Protein AF-A0AAW8PZ51-F1 (afdb_monomer)

Organism: Vibrio parahaemolyticus (NCBI:txid670)

Nearest PDB structures (foldseek):
  8ka1-assembly4_G  TM=4.680E-01  e=3.487E+00  Vibrio vulnificus
  8k9z-assembly2_C  TM=4.536E-01  e=3.934E+00  Vibrio vulnificus

Foldseek 3Di:
DDDDPDPDPQLVVVDDDDPVRLVVLQVCCCVVPVKGWDDPDPWIWMALVVLVVDAIETEDDPDPSVVSRLCVQVSVVCVVPNDDAFWPLVSCVVNSNSVATKHKFKADPPDPPFPQLVVVVVVRVVVCVVVVVSNPVPDHIYMYIWGAPPVNHTQQNVHADLQLHRPRDRHDGPDPVSVVVNCVVVVHPSCPSVNSVVVVVVVVVPD

Mean predicted aligned error: 11.12 Å

Secondary structure (DSSP, 8-state):
---------SHHHH-PPPHHHHHHHHHHHHHHHS-EEE-SSSSEEEESGGGGT--EEEEE-S-HHHHHHHHHHHHHHHHHH----EE-HHHHHHTT-TTS--EEEEB-TT-TT-HHHHHHHHHHHHHHHH-GGG--SSPP-EEEEE---TTS--TGGG-B-TTSSBTT--S-BS-HHHHHHHHHTTT-PPPPHHHHHHHHHHHTT--

pLDDT: mean 70.99, std 15.88, range [31.81, 90.25]

Structure (mmCIF, N/CA/C/O backbone):
data_AF-A0AAW8PZ51-F1
#
_entry.id   AF-A0AAW8PZ51-F1
#
loop_
_atom_site.group_PDB
_atom_site.id
_atom_site.type_symbol
_atom_site.label_atom_id
_atom_site.label_alt_id
_atom_site.label_comp_id
_atom_site.label_asym_id
_atom_site.label_entity_id
_atom_site.label_seq_id
_atom_site.pdbx_PDB_ins_code
_atom_site.Cartn_x
_atom_site.Cartn_y
_atom_site.Cartn_z
_atom_site.occupancy
_atom_site.B_iso_or_equiv
_atom_site.auth_seq_id
_atom_site.auth_comp_id
_atom_site.auth_asym_id
_atom_site.auth_atom_id
_atom_site.pdbx_PDB_model_num
ATOM 1 N N . MET A 1 1 ? 4.684 9.301 -31.315 1.00 31.91 1 MET A N 1
ATOM 2 C CA . MET A 1 1 ? 4.124 9.937 -30.103 1.00 31.91 1 MET A CA 1
ATOM 3 C C . MET A 1 1 ? 2.712 9.403 -29.915 1.00 31.91 1 MET A C 1
ATOM 5 O O . MET A 1 1 ? 1.799 9.874 -30.580 1.00 31.91 1 MET A O 1
ATOM 9 N N . GLY A 1 2 ? 2.562 8.322 -29.146 1.00 33.97 2 GLY A N 1
ATOM 10 C CA . GLY A 1 2 ? 1.257 7.709 -28.883 1.00 33.97 2 GLY A CA 1
ATOM 11 C C . GLY A 1 2 ? 0.500 8.526 -27.841 1.00 33.97 2 GLY A C 1
ATOM 12 O O . GLY A 1 2 ? 1.076 8.884 -26.819 1.00 33.97 2 GLY A O 1
ATOM 13 N N . LYS A 1 3 ? -0.758 8.867 -28.126 1.00 31.81 3 LYS A N 1
ATOM 14 C CA . LYS A 1 3 ? -1.648 9.562 -27.192 1.00 31.81 3 LYS A CA 1
ATOM 15 C C . LYS A 1 3 ? -2.030 8.595 -26.066 1.00 31.81 3 LYS A C 1
ATOM 17 O O . LYS A 1 3 ? -2.725 7.620 -26.339 1.00 31.81 3 LYS A O 1
ATOM 22 N N . CYS A 1 4 ? -1.602 8.867 -24.831 1.00 35.75 4 CYS A N 1
ATOM 23 C CA . CYS A 1 4 ? -2.241 8.291 -23.647 1.00 35.75 4 CYS A CA 1
ATOM 24 C C . CYS A 1 4 ? -3.707 8.737 -23.640 1.00 35.75 4 CYS A C 1
ATOM 26 O O . CYS A 1 4 ? -3.993 9.931 -23.703 1.00 35.75 4 CYS A O 1
ATOM 28 N N . SER A 1 5 ? -4.632 7.780 -23.629 1.00 39.50 5 SER A N 1
ATOM 29 C CA . SER A 1 5 ? -6.080 8.004 -23.712 1.00 39.50 5 SER A CA 1
ATOM 30 C C . SER A 1 5 ? -6.740 8.202 -22.346 1.00 39.50 5 SER A C 1
ATOM 32 O O . SER A 1 5 ? -7.928 7.928 -22.200 1.00 39.50 5 SER A O 1
ATOM 34 N N . CYS A 1 6 ? -5.992 8.619 -21.329 1.00 42.44 6 CYS A N 1
ATOM 35 C CA . CYS A 1 6 ? -6.540 8.863 -20.007 1.00 42.44 6 CYS A CA 1
ATOM 36 C C . CYS A 1 6 ? -6.769 10.371 -19.810 1.00 42.44 6 CYS A C 1
ATOM 38 O O . CYS A 1 6 ? -5.830 11.161 -19.855 1.00 42.44 6 CYS A O 1
ATOM 40 N N . GLU A 1 7 ? -8.012 10.780 -19.525 1.00 46.12 7 GLU A N 1
ATOM 41 C CA . GLU A 1 7 ? -8.353 12.090 -18.924 1.00 46.12 7 GLU A CA 1
ATOM 42 C C . GLU A 1 7 ? -7.923 12.137 -17.442 1.00 46.12 7 GLU A C 1
ATOM 44 O O . GLU A 1 7 ? -8.614 12.617 -16.547 1.00 46.12 7 GLU A O 1
ATOM 49 N N . CYS A 1 8 ? -6.770 11.546 -17.170 1.00 48.84 8 CYS A N 1
ATOM 50 C CA . CYS A 1 8 ? -6.197 11.340 -15.866 1.00 48.84 8 CYS A CA 1
ATOM 51 C C . CYS A 1 8 ? -5.587 12.666 -15.407 1.00 48.84 8 CYS A C 1
ATOM 53 O O . CYS A 1 8 ? -4.510 13.051 -15.853 1.00 48.84 8 CYS A O 1
ATOM 55 N N . LYS A 1 9 ? -6.282 13.378 -14.514 1.00 50.81 9 LYS A N 1
ATOM 56 C CA . LYS A 1 9 ? -5.723 14.533 -13.790 1.00 50.81 9 LYS A CA 1
ATOM 57 C C . LYS A 1 9 ? -4.818 14.113 -12.626 1.00 50.81 9 LYS A C 1
ATOM 59 O O . LYS A 1 9 ? -4.497 14.947 -11.786 1.00 50.81 9 LYS A O 1
ATOM 64 N N . CYS A 1 10 ? -4.461 12.831 -12.516 1.00 48.81 10 CYS A N 1
ATOM 65 C CA . CYS A 1 10 ? -3.645 12.389 -11.399 1.00 48.81 10 CYS A CA 1
ATOM 66 C C . CYS A 1 10 ? -2.201 12.906 -11.553 1.00 48.81 10 CYS A C 1
ATOM 68 O O . CYS A 1 10 ? -1.728 13.096 -12.681 1.00 48.81 10 CYS A O 1
ATOM 70 N N . PRO A 1 11 ? -1.481 13.076 -10.436 1.00 48.19 11 PRO A N 1
ATOM 71 C CA . PRO A 1 11 ? -0.099 13.550 -10.427 1.00 48.19 11 PRO A CA 1
ATOM 72 C C . PRO A 1 11 ? 0.831 12.791 -11.383 1.00 48.19 11 PRO A C 1
ATOM 74 O O . PRO A 1 11 ? 1.642 13.398 -12.069 1.00 48.19 11 PRO A O 1
ATOM 77 N N . VAL A 1 12 ? 0.660 11.470 -11.513 1.00 46.22 12 VAL A N 1
ATOM 78 C CA . VAL A 1 12 ? 1.491 10.621 -12.390 1.00 46.22 12 VAL A CA 1
ATOM 79 C C . VAL A 1 12 ? 1.348 11.002 -13.867 1.00 46.22 12 VAL A C 1
ATOM 81 O O . VAL A 1 12 ? 2.328 10.964 -14.609 1.00 46.22 12 VAL A O 1
ATOM 84 N N . CYS A 1 13 ? 0.146 11.384 -14.302 1.00 48.22 13 CYS A N 1
ATOM 85 C CA . CYS A 1 13 ? -0.120 11.805 -15.679 1.00 48.22 13 CYS A CA 1
ATOM 86 C C . CYS A 1 13 ? 0.208 13.289 -15.921 1.00 48.22 13 CYS A C 1
ATOM 88 O O . CYS A 1 13 ? 0.432 13.680 -17.067 1.00 48.22 13 CYS A O 1
ATOM 90 N N . ALA A 1 14 ? 0.208 14.108 -14.864 1.00 54.34 14 ALA A N 1
ATOM 91 C CA . ALA A 1 14 ? 0.338 15.563 -14.940 1.00 54.34 14 ALA A CA 1
ATOM 92 C C . ALA A 1 14 ? 1.792 16.076 -14.908 1.00 54.34 14 ALA A C 1
ATOM 94 O O . ALA A 1 14 ? 2.039 17.187 -15.373 1.00 54.34 14 ALA A O 1
ATOM 95 N N . GLY A 1 15 ? 2.753 15.282 -14.421 1.00 59.06 15 GLY A N 1
ATOM 96 C CA . GLY A 1 15 ? 4.165 15.668 -14.303 1.00 59.06 15 GLY A CA 1
ATOM 97 C C . GLY A 1 15 ? 4.672 15.611 -12.859 1.00 59.06 15 GLY A C 1
ATOM 98 O O . GLY A 1 15 ? 4.074 14.962 -12.007 1.00 59.06 15 GLY A O 1
ATOM 99 N N . GLU A 1 16 ? 5.804 16.253 -12.569 1.00 66.00 16 GLU A N 1
ATOM 100 C CA . GLU A 1 16 ? 6.292 16.368 -11.189 1.00 66.00 16 GLU A CA 1
ATOM 101 C C . GLU A 1 16 ? 5.479 17.423 -10.422 1.00 66.00 16 GLU A C 1
ATOM 103 O O . GLU A 1 16 ? 5.393 18.565 -10.868 1.00 66.00 16 GLU A O 1
ATOM 108 N N . MET A 1 17 ? 4.888 17.041 -9.283 1.00 69.44 17 MET A N 1
ATOM 109 C CA . MET A 1 17 ? 4.309 17.992 -8.328 1.00 69.44 17 MET A CA 1
ATOM 110 C C . MET A 1 17 ? 5.407 18.677 -7.519 1.00 69.44 17 MET A C 1
ATOM 112 O O . MET A 1 17 ? 6.421 18.065 -7.175 1.00 69.44 17 MET A O 1
ATOM 116 N N . THR A 1 18 ? 5.169 19.931 -7.163 1.00 78.44 18 THR A N 1
ATOM 117 C CA . THR A 1 18 ? 5.980 20.656 -6.184 1.00 78.44 18 THR A CA 1
ATOM 118 C C . THR A 1 18 ? 5.777 20.093 -4.773 1.00 78.44 18 THR A C 1
ATOM 120 O O . THR A 1 18 ? 4.824 19.357 -4.493 1.00 78.44 18 THR A O 1
ATOM 123 N N . TYR A 1 19 ? 6.681 20.439 -3.856 1.00 73.19 19 TYR A N 1
ATOM 124 C CA . TYR A 1 19 ? 6.558 20.045 -2.452 1.00 73.19 19 TYR A CA 1
ATOM 125 C C . TYR A 1 19 ? 5.301 20.646 -1.805 1.00 73.19 19 TYR A C 1
ATOM 127 O O . TYR A 1 19 ? 4.602 19.966 -1.059 1.00 73.19 19 TYR A O 1
ATOM 135 N N . GLU A 1 20 ? 4.970 21.894 -2.136 1.00 78.12 20 GLU A N 1
ATOM 136 C CA . GLU A 1 20 ? 3.779 22.580 -1.639 1.00 78.12 20 GLU A CA 1
ATOM 137 C C . GLU A 1 20 ? 2.487 21.897 -2.109 1.00 78.12 20 GLU A C 1
ATOM 139 O O . GLU A 1 20 ? 1.624 21.599 -1.286 1.00 78.12 20 GLU A O 1
ATOM 144 N N . GLU A 1 21 ? 2.383 21.564 -3.400 1.00 78.88 21 GLU A N 1
ATOM 145 C CA . GLU A 1 21 ? 1.236 20.822 -3.957 1.00 78.88 21 GLU A CA 1
ATOM 146 C C . GLU A 1 21 ? 1.106 19.423 -3.336 1.00 78.88 21 GLU A C 1
ATOM 148 O O . GLU A 1 21 ? 0.003 18.925 -3.092 1.00 78.88 21 GLU A O 1
ATOM 153 N N . THR A 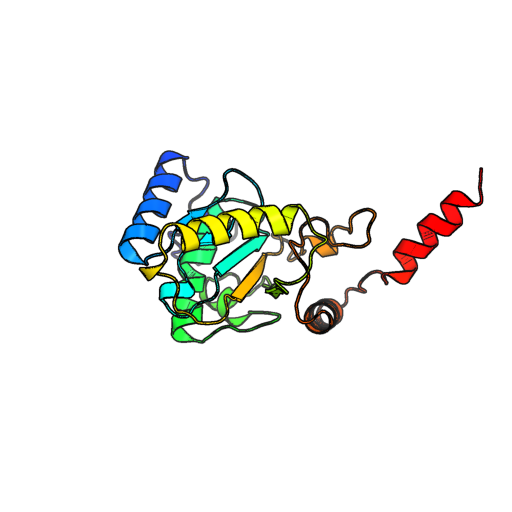1 22 ? 2.247 18.793 -3.047 1.00 76.06 22 THR A N 1
ATOM 154 C CA . THR A 1 22 ? 2.308 17.506 -2.351 1.00 76.06 22 THR A CA 1
ATOM 155 C C . THR A 1 22 ? 1.716 17.621 -0.951 1.00 76.06 22 THR A C 1
ATOM 157 O O . THR A 1 22 ? 0.820 16.852 -0.607 1.00 76.06 22 THR A O 1
ATOM 160 N N . LEU A 1 23 ? 2.163 18.597 -0.159 1.00 77.56 23 LEU A N 1
ATOM 161 C CA . LEU A 1 23 ? 1.643 18.826 1.189 1.00 77.56 23 LEU A CA 1
ATOM 162 C C . LEU A 1 23 ? 0.150 19.165 1.191 1.00 77.56 23 LEU A C 1
ATOM 164 O O . LEU A 1 23 ? -0.592 18.622 2.005 1.00 77.56 23 LEU A O 1
ATOM 168 N N . GLU A 1 24 ? -0.305 20.029 0.281 1.00 82.56 24 GLU A N 1
ATOM 169 C CA . GLU A 1 24 ? -1.723 20.391 0.163 1.00 82.56 24 GLU A CA 1
ATOM 170 C C . GLU A 1 24 ? -2.592 19.163 -0.137 1.00 82.56 24 GLU A C 1
ATOM 172 O O . GLU A 1 24 ? -3.633 18.957 0.494 1.00 82.56 24 GLU A O 1
ATOM 177 N N . THR A 1 25 ? -2.126 18.291 -1.034 1.00 80.25 25 THR A N 1
ATOM 178 C CA . THR A 1 25 ? -2.825 17.045 -1.367 1.00 80.25 25 THR A CA 1
ATOM 179 C C . THR A 1 25 ? -2.898 16.102 -0.165 1.00 80.25 25 THR A C 1
ATOM 181 O O . THR A 1 25 ? -3.954 15.529 0.100 1.00 80.25 25 THR A O 1
ATOM 184 N N . LEU A 1 26 ? -1.802 15.948 0.585 1.00 79.50 26 LEU A N 1
ATOM 185 C CA . LEU A 1 26 ? -1.768 15.099 1.781 1.00 79.50 26 LEU A CA 1
ATOM 186 C C . LEU A 1 26 ? -2.698 15.613 2.883 1.00 79.50 26 LEU A C 1
ATOM 188 O O . LEU A 1 26 ? -3.433 14.823 3.473 1.00 79.50 26 LEU A O 1
ATOM 192 N N . ASN A 1 27 ? -2.711 16.925 3.120 1.00 81.94 27 ASN A N 1
ATOM 193 C CA . ASN A 1 27 ? -3.618 17.544 4.086 1.00 81.94 27 ASN A CA 1
ATOM 194 C C . ASN A 1 27 ? -5.080 17.350 3.677 1.00 81.94 27 ASN A C 1
ATOM 196 O O . ASN A 1 27 ? -5.901 16.967 4.504 1.00 81.94 27 ASN A O 1
ATOM 200 N N . THR A 1 28 ? -5.388 17.518 2.389 1.00 83.75 28 THR A N 1
ATOM 201 C CA . THR A 1 28 ? -6.737 17.272 1.860 1.00 83.75 28 THR A CA 1
ATOM 202 C C . THR A 1 28 ? -7.162 15.817 2.082 1.00 83.75 28 THR A C 1
ATOM 204 O O . THR A 1 28 ? -8.279 15.572 2.525 1.00 83.75 28 THR A O 1
ATOM 207 N N . MET A 1 29 ? -6.280 14.834 1.848 1.00 82.19 29 MET A N 1
ATOM 208 C CA . MET A 1 29 ? -6.599 13.428 2.145 1.00 82.19 29 MET A CA 1
ATOM 209 C C . MET A 1 29 ? -6.875 13.193 3.630 1.00 82.19 29 MET A C 1
ATOM 211 O O . MET A 1 29 ? -7.828 12.488 3.960 1.00 82.19 29 MET A O 1
ATOM 215 N N . ALA A 1 30 ? -6.075 13.791 4.514 1.00 84.25 30 ALA A N 1
ATOM 216 C CA . ALA A 1 30 ? -6.277 13.671 5.952 1.00 84.25 30 ALA A CA 1
ATOM 217 C C . ALA A 1 30 ? -7.630 14.251 6.384 1.00 84.25 30 ALA A C 1
ATOM 219 O O . ALA A 1 30 ? -8.357 13.603 7.136 1.00 84.25 30 ALA A O 1
ATOM 220 N N . GLU A 1 31 ? -7.994 15.424 5.865 1.00 84.56 31 GLU A N 1
ATOM 221 C CA . GLU A 1 31 ? -9.264 16.091 6.165 1.00 84.56 31 GLU A CA 1
ATOM 222 C C . GLU A 1 31 ? -10.478 15.353 5.582 1.00 84.56 31 GLU A C 1
ATOM 224 O O . GLU A 1 31 ? -11.480 15.166 6.272 1.00 84.56 31 GLU A O 1
ATOM 229 N N . GLU A 1 32 ? -10.411 14.922 4.321 1.00 83.88 32 GLU A N 1
ATOM 230 C CA . GLU A 1 32 ? -11.554 14.323 3.622 1.00 83.88 32 GLU A CA 1
ATOM 231 C C . GLU A 1 32 ? -11.753 12.840 3.945 1.00 83.88 32 GLU A C 1
ATOM 233 O O . GLU A 1 32 ? -12.884 12.345 3.938 1.00 83.88 32 GLU A O 1
ATOM 238 N N . ARG A 1 33 ? -10.657 12.106 4.163 1.00 83.25 33 ARG A N 1
ATOM 239 C CA . ARG A 1 33 ? -10.663 10.638 4.216 1.00 83.25 33 ARG A CA 1
ATOM 240 C C . ARG A 1 33 ? -10.209 10.064 5.545 1.00 83.25 33 ARG A C 1
ATOM 242 O O . ARG A 1 33 ? -10.256 8.846 5.670 1.00 83.25 33 ARG A O 1
ATOM 249 N N . GLY A 1 34 ? -9.755 10.895 6.484 1.00 81.81 34 GLY A N 1
ATOM 250 C CA . GLY A 1 34 ? -9.337 10.446 7.807 1.00 81.81 34 GLY A CA 1
ATOM 251 C C . GLY A 1 34 ? -8.026 9.658 7.818 1.00 81.81 34 GLY A C 1
ATOM 252 O O . GLY A 1 34 ? -7.723 9.008 8.806 1.00 81.81 34 GLY A O 1
ATOM 253 N N . PHE A 1 35 ? -7.197 9.697 6.780 1.00 84.94 35 PHE A N 1
ATOM 254 C CA . PHE A 1 35 ? -5.880 9.053 6.836 1.00 84.94 35 PHE A CA 1
ATOM 255 C C . PHE A 1 35 ? -4.798 9.973 6.289 1.00 84.94 35 PHE A C 1
ATOM 257 O O . PHE A 1 35 ? -5.046 10.800 5.413 1.00 84.94 35 PHE A O 1
ATOM 264 N N . ALA A 1 36 ? -3.580 9.807 6.790 1.00 81.38 36 ALA A N 1
ATOM 265 C CA . ALA A 1 36 ? -2.418 10.559 6.339 1.00 81.38 36 ALA A CA 1
ATOM 266 C C . ALA A 1 36 ? -1.380 9.624 5.713 1.00 81.38 36 ALA A C 1
ATOM 268 O O . ALA A 1 36 ? -1.353 8.430 6.009 1.00 81.38 36 ALA A O 1
ATOM 269 N N . ILE A 1 37 ? -0.517 10.182 4.861 1.00 78.62 37 ILE A N 1
ATOM 270 C CA . ILE A 1 37 ? 0.707 9.515 4.406 1.00 78.62 37 ILE A CA 1
ATOM 271 C C . ILE A 1 37 ? 1.865 10.047 5.242 1.00 78.62 37 ILE A C 1
ATOM 273 O O . ILE A 1 37 ? 2.047 11.259 5.363 1.00 78.62 37 ILE A O 1
ATOM 277 N N . THR A 1 38 ? 2.658 9.139 5.784 1.00 72.88 38 THR A N 1
ATOM 278 C CA . THR A 1 38 ? 3.813 9.407 6.634 1.00 72.88 38 THR A CA 1
ATOM 279 C C . THR A 1 38 ? 5.086 8.838 5.995 1.00 72.88 38 THR A C 1
ATOM 281 O O . THR A 1 38 ? 5.053 7.930 5.159 1.00 72.88 38 THR A O 1
ATOM 284 N N . GLY A 1 39 ? 6.225 9.429 6.366 1.00 62.47 39 GLY A N 1
ATOM 285 C CA . GLY A 1 39 ? 7.552 9.134 5.815 1.00 62.47 39 GLY A CA 1
ATOM 286 C C . GLY A 1 39 ? 8.141 10.335 5.072 1.00 62.47 39 GLY A C 1
ATOM 287 O O . GLY A 1 39 ? 7.486 10.948 4.242 1.00 62.47 39 GLY A O 1
ATOM 288 N N . THR A 1 40 ? 9.383 10.709 5.376 1.00 51.38 40 THR A N 1
ATOM 289 C CA . THR A 1 40 ? 10.149 11.736 4.633 1.00 51.38 40 THR A CA 1
ATOM 290 C C . THR A 1 40 ? 11.181 11.106 3.686 1.00 51.38 40 THR A C 1
ATOM 292 O O . THR A 1 40 ? 12.086 11.774 3.189 1.00 51.38 40 THR A O 1
ATOM 295 N N . GLY A 1 41 ? 11.035 9.807 3.419 1.00 58.06 41 GLY A N 1
ATOM 296 C CA . GLY A 1 41 ? 11.922 8.978 2.614 1.00 58.06 41 GLY A CA 1
ATOM 297 C C . GLY A 1 41 ? 11.349 7.567 2.496 1.00 58.06 41 GLY A C 1
ATOM 298 O O . GLY A 1 41 ? 10.443 7.198 3.234 1.00 58.06 41 GLY A O 1
ATOM 299 N N . PHE A 1 42 ? 11.841 6.796 1.531 1.00 57.53 42 PHE A N 1
ATOM 300 C CA . PHE A 1 42 ? 11.370 5.435 1.281 1.00 57.53 42 PHE A CA 1
ATOM 301 C C . PHE A 1 42 ? 11.600 4.518 2.507 1.00 57.53 42 PHE A C 1
ATOM 303 O O . PHE A 1 42 ? 12.722 4.524 3.021 1.00 57.53 42 PHE A O 1
ATOM 310 N N . PRO A 1 43 ? 10.620 3.686 2.924 1.00 64.31 43 PRO A N 1
ATOM 311 C CA . PRO A 1 43 ? 9.290 3.495 2.333 1.00 64.31 43 PRO A CA 1
ATOM 312 C C . PRO A 1 43 ? 8.241 4.517 2.810 1.00 64.31 43 PRO A C 1
ATOM 314 O O . PRO A 1 43 ? 8.297 5.019 3.928 1.00 64.31 43 PRO A O 1
ATOM 317 N N . TRP A 1 44 ? 7.248 4.783 1.958 1.00 76.81 44 TRP A N 1
ATOM 318 C CA . TRP A 1 44 ? 6.069 5.585 2.312 1.00 76.81 44 TRP A CA 1
ATOM 319 C C . TRP A 1 44 ? 4.999 4.688 2.914 1.00 76.81 44 TRP A C 1
ATOM 321 O O . TRP A 1 44 ? 4.844 3.551 2.459 1.00 76.81 44 TRP A O 1
ATOM 331 N N . TYR A 1 45 ? 4.228 5.197 3.870 1.00 82.19 45 TYR A N 1
ATOM 332 C CA . TYR A 1 45 ? 3.136 4.432 4.457 1.00 82.19 45 TYR A CA 1
ATOM 333 C C . TYR A 1 45 ? 1.942 5.297 4.865 1.00 82.19 45 TYR A C 1
ATOM 335 O O . TYR A 1 45 ? 2.054 6.519 4.920 1.00 82.19 45 TYR A O 1
ATOM 343 N N . THR A 1 46 ? 0.780 4.678 5.084 1.00 86.56 46 THR A N 1
ATOM 344 C CA . THR A 1 46 ? -0.415 5.356 5.607 1.00 86.56 46 THR A CA 1
ATOM 345 C C . THR A 1 46 ? -0.593 5.132 7.099 1.00 86.56 46 THR A C 1
ATOM 347 O O . THR A 1 46 ? -0.149 4.118 7.632 1.00 86.56 46 THR A O 1
ATOM 350 N N . VAL A 1 47 ? -1.325 6.043 7.735 1.00 85.50 47 VAL A N 1
ATOM 351 C CA . VAL A 1 47 ? -1.863 5.889 9.092 1.00 85.50 47 VAL A CA 1
ATOM 352 C C . VAL A 1 47 ? -3.312 6.371 9.148 1.00 85.50 47 VAL A C 1
ATOM 354 O O . VAL A 1 47 ? -3.681 7.310 8.437 1.00 85.50 47 VAL A O 1
ATOM 357 N N . GLY A 1 48 ? -4.129 5.757 10.003 1.00 84.62 48 GLY A N 1
ATOM 358 C CA . GLY A 1 48 ? -5.539 6.108 10.205 1.00 84.62 48 GLY A CA 1
ATOM 359 C C . GLY A 1 48 ? -6.517 5.364 9.293 1.00 84.62 48 GLY A C 1
ATOM 360 O O . GLY A 1 48 ? -7.724 5.566 9.403 1.00 84.62 48 GLY A O 1
ATOM 361 N N . MET A 1 49 ? -6.041 4.467 8.422 1.00 85.94 49 MET A N 1
ATOM 362 C CA . MET A 1 49 ? -6.931 3.654 7.580 1.00 85.94 49 MET A CA 1
ATOM 363 C C . MET A 1 49 ? -7.776 2.682 8.416 1.00 85.94 49 MET A C 1
ATOM 365 O O . MET A 1 49 ? -8.923 2.394 8.049 1.00 85.94 49 MET A O 1
ATOM 369 N N . ALA A 1 50 ? -7.246 2.231 9.559 1.00 82.19 50 ALA A N 1
ATOM 370 C CA . ALA A 1 50 ? -7.920 1.302 10.462 1.00 82.19 50 ALA A CA 1
ATOM 371 C C . ALA A 1 50 ? -9.243 1.856 11.012 1.00 82.19 50 ALA A C 1
ATOM 373 O O . ALA A 1 50 ? -10.192 1.088 11.168 1.00 82.19 50 ALA A O 1
ATOM 374 N N . GLU A 1 51 ? -9.370 3.179 11.188 1.00 82.25 51 GLU A N 1
ATOM 375 C CA . GLU A 1 51 ? -10.625 3.840 11.596 1.00 82.25 51 GLU A CA 1
ATOM 376 C C . GLU A 1 51 ? -11.786 3.518 10.639 1.00 82.25 51 GLU A C 1
ATOM 378 O O . GLU A 1 51 ? -12.960 3.488 11.010 1.00 82.25 51 GLU A O 1
ATOM 383 N N . HIS A 1 52 ? -11.463 3.236 9.379 1.00 81.19 52 HIS A N 1
ATOM 384 C CA . HIS A 1 52 ? -12.432 2.914 8.341 1.00 81.19 52 HIS A CA 1
ATOM 385 C C . HIS A 1 52 ? -12.555 1.409 8.074 1.00 81.19 52 HIS A C 1
ATOM 387 O O . HIS A 1 52 ? -13.158 1.022 7.070 1.00 81.19 52 HIS A O 1
ATOM 393 N N . GLY A 1 53 ? -12.000 0.566 8.952 1.00 80.75 53 GLY A N 1
ATOM 394 C CA . GLY A 1 53 ? -11.961 -0.888 8.789 1.00 80.75 53 GLY A CA 1
ATOM 395 C C . GLY A 1 53 ? -11.058 -1.343 7.638 1.00 80.75 53 GLY A C 1
ATOM 396 O O . GLY A 1 53 ? -11.279 -2.415 7.073 1.00 80.75 53 GLY A O 1
ATOM 397 N N . LEU A 1 54 ? -10.084 -0.514 7.249 1.00 86.44 54 LEU A N 1
ATOM 398 C CA . LEU A 1 54 ? -9.139 -0.780 6.166 1.00 86.44 54 LEU A CA 1
ATOM 399 C C . LEU A 1 54 ? -7.725 -0.987 6.731 1.00 86.44 54 LEU A C 1
ATOM 401 O O . LEU A 1 54 ? -7.387 -0.375 7.739 1.00 86.44 54 LEU A O 1
ATOM 405 N N . PRO A 1 55 ? -6.879 -1.817 6.099 1.00 88.81 55 PRO A N 1
ATOM 406 C CA . PRO A 1 55 ? -5.489 -1.956 6.504 1.00 88.81 55 PRO A CA 1
ATOM 407 C C . PRO A 1 55 ? -4.716 -0.669 6.216 1.00 88.81 55 PRO A C 1
ATOM 409 O O . PRO A 1 55 ? -4.975 0.010 5.215 1.00 88.81 55 PRO A O 1
ATOM 412 N N . ASP A 1 56 ? -3.720 -0.387 7.049 1.00 88.88 56 ASP A N 1
ATOM 413 C CA . ASP A 1 56 ? -2.685 0.571 6.684 1.00 88.88 56 ASP A CA 1
ATOM 414 C C . ASP A 1 56 ? -1.803 -0.008 5.576 1.00 88.88 56 ASP A C 1
ATOM 416 O O . ASP A 1 56 ? -1.723 -1.221 5.362 1.00 88.88 56 ASP A O 1
ATOM 420 N N . ILE A 1 57 ? -1.175 0.875 4.810 1.00 88.44 57 ILE A N 1
ATOM 421 C CA . ILE A 1 57 ? -0.505 0.512 3.570 1.00 88.44 57 ILE A CA 1
ATOM 422 C C . ILE A 1 57 ? 0.941 0.964 3.627 1.00 88.44 57 ILE A C 1
ATOM 424 O O . ILE A 1 57 ? 1.206 2.128 3.897 1.00 88.44 57 ILE A O 1
ATOM 428 N N . ILE A 1 58 ? 1.862 0.068 3.287 1.00 87.12 58 ILE A N 1
ATOM 429 C CA . ILE A 1 58 ? 3.244 0.390 2.931 1.00 87.12 58 ILE A CA 1
ATOM 430 C C . ILE A 1 58 ? 3.362 0.376 1.405 1.00 87.12 58 ILE A C 1
ATOM 432 O O . ILE A 1 58 ? 2.796 -0.489 0.735 1.00 87.12 58 ILE A O 1
ATOM 436 N N . PHE A 1 59 ? 4.109 1.323 0.839 1.00 82.06 59 PHE A N 1
ATOM 437 C CA . PHE A 1 59 ? 4.294 1.450 -0.604 1.00 82.06 59 PHE A CA 1
ATOM 438 C C . PHE A 1 59 ? 5.739 1.201 -1.025 1.00 82.06 59 PHE A C 1
ATOM 440 O O . PHE A 1 59 ? 6.653 1.918 -0.614 1.00 82.06 59 PHE A O 1
ATOM 447 N N . SER A 1 60 ? 5.914 0.272 -1.969 1.00 78.25 60 SER A N 1
ATOM 448 C CA . SER A 1 60 ? 7.124 0.175 -2.790 1.00 78.25 60 SER A CA 1
ATOM 449 C C . SER A 1 60 ? 6.828 0.671 -4.197 1.00 78.25 60 SER A C 1
ATOM 451 O O . SER A 1 60 ? 6.507 -0.105 -5.097 1.00 78.25 60 SER A O 1
ATOM 453 N N . VAL A 1 61 ? 6.920 1.990 -4.371 1.00 71.25 61 VAL A N 1
ATOM 454 C CA . VAL A 1 61 ? 6.705 2.680 -5.649 1.00 71.25 61 VAL A CA 1
ATOM 455 C C . VAL A 1 61 ? 7.947 3.495 -6.042 1.00 71.25 61 VAL A C 1
ATOM 457 O O . VAL A 1 61 ? 8.688 3.951 -5.171 1.00 71.25 61 VAL A O 1
ATOM 460 N N . PRO A 1 62 ? 8.177 3.737 -7.344 1.00 64.12 62 PRO A N 1
ATOM 461 C CA . PRO A 1 62 ? 9.353 4.461 -7.833 1.00 64.12 62 PRO A CA 1
ATOM 462 C C . PRO A 1 62 ? 9.380 5.964 -7.504 1.00 64.12 62 PRO A C 1
ATOM 464 O O . PRO A 1 62 ? 10.413 6.596 -7.706 1.00 64.12 62 PRO A O 1
ATOM 467 N N . SER A 1 63 ? 8.271 6.569 -7.058 1.00 68.06 63 SER A N 1
ATOM 468 C CA . SER A 1 63 ? 8.222 7.999 -6.712 1.00 68.06 63 SER A CA 1
ATOM 469 C C . SER A 1 63 ? 7.096 8.332 -5.730 1.00 68.06 63 SER A C 1
ATOM 471 O O . SER A 1 63 ? 6.060 7.669 -5.723 1.00 68.06 63 SER A O 1
ATOM 473 N N . GLN A 1 64 ? 7.262 9.411 -4.960 1.00 69.31 64 GLN A N 1
ATOM 474 C CA . GLN A 1 64 ? 6.238 9.927 -4.041 1.00 69.31 64 GLN A CA 1
ATOM 475 C C . GLN A 1 64 ? 4.938 10.323 -4.765 1.00 69.31 64 GLN A C 1
ATOM 477 O O . GLN A 1 64 ? 3.845 10.015 -4.297 1.00 69.31 64 GLN A O 1
ATOM 482 N N . ASN A 1 65 ? 5.038 10.925 -5.954 1.00 70.25 65 ASN A N 1
ATOM 483 C CA . ASN A 1 65 ? 3.864 11.292 -6.760 1.00 70.25 65 ASN A CA 1
ATOM 484 C C . ASN A 1 65 ? 3.041 10.062 -7.168 1.00 70.25 65 ASN A C 1
ATOM 486 O O . ASN A 1 65 ? 1.812 10.128 -7.259 1.00 70.25 65 ASN A O 1
ATOM 490 N N . MET A 1 66 ? 3.708 8.922 -7.373 1.00 72.38 66 MET A N 1
ATOM 491 C CA . MET A 1 66 ? 3.024 7.657 -7.610 1.00 72.38 66 MET A CA 1
ATOM 492 C C . MET A 1 66 ? 2.299 7.161 -6.357 1.00 72.38 66 MET A C 1
ATOM 494 O O . MET A 1 66 ? 1.169 6.715 -6.506 1.00 72.38 66 MET A O 1
ATOM 498 N N . VAL A 1 67 ? 2.860 7.312 -5.147 1.00 77.12 67 VAL A N 1
ATOM 499 C CA . VAL A 1 67 ? 2.165 6.967 -3.885 1.00 77.12 67 VAL A CA 1
ATOM 500 C C . VAL A 1 67 ? 0.815 7.673 -3.811 1.00 77.12 67 VAL A C 1
ATOM 502 O O . VAL A 1 67 ? -0.219 7.026 -3.689 1.00 77.12 67 VAL A O 1
ATOM 505 N N . ILE A 1 68 ? 0.825 9.001 -3.940 1.00 75.88 68 ILE A N 1
ATOM 506 C CA . ILE A 1 68 ? -0.365 9.851 -3.817 1.00 75.88 68 ILE A CA 1
ATOM 507 C C . ILE A 1 68 ? -1.418 9.467 -4.855 1.00 75.88 68 ILE A C 1
ATOM 509 O O . ILE A 1 68 ? -2.596 9.305 -4.536 1.00 75.88 68 ILE A O 1
ATOM 513 N N . SER A 1 69 ? -0.995 9.286 -6.107 1.00 73.50 69 SER A N 1
ATOM 514 C CA . SER A 1 69 ? -1.905 8.886 -7.177 1.00 73.50 69 SER A CA 1
ATOM 515 C C . SER A 1 69 ? -2.506 7.506 -6.940 1.00 73.50 69 SER A C 1
ATOM 517 O O . SER A 1 69 ? -3.700 7.319 -7.155 1.00 73.50 69 SER A O 1
ATOM 519 N N . VAL A 1 70 ? -1.685 6.533 -6.556 1.00 77.19 70 VAL A N 1
ATOM 520 C CA . VAL A 1 70 ? -2.118 5.156 -6.322 1.00 77.19 70 VAL A CA 1
ATOM 521 C C . VAL A 1 70 ? -3.079 5.111 -5.147 1.00 77.19 70 VAL A C 1
ATOM 523 O O . VAL A 1 70 ? -4.177 4.585 -5.292 1.00 77.19 70 VAL A O 1
ATOM 526 N N . LEU A 1 71 ? -2.715 5.719 -4.018 1.00 78.62 71 LEU A N 1
ATOM 527 C CA . LEU A 1 71 ? -3.530 5.728 -2.807 1.00 78.62 71 LEU A CA 1
ATOM 528 C C . LEU A 1 71 ? -4.900 6.361 -3.045 1.00 78.62 71 LEU A C 1
ATOM 530 O O . LEU A 1 71 ? -5.912 5.820 -2.594 1.00 78.62 71 LEU A O 1
ATOM 534 N N . ASN A 1 72 ? -4.944 7.456 -3.812 1.00 74.56 72 ASN A N 1
ATOM 535 C CA . ASN A 1 72 ? -6.198 8.115 -4.153 1.00 74.56 72 ASN A CA 1
ATOM 536 C C . ASN A 1 72 ? -7.213 7.147 -4.759 1.00 74.56 72 ASN A C 1
ATOM 538 O O . ASN A 1 72 ? -8.374 7.152 -4.352 1.00 74.56 72 ASN A O 1
ATOM 542 N N . HIS A 1 73 ? -6.764 6.295 -5.678 1.00 82.25 73 HIS A N 1
ATOM 543 C CA . HIS A 1 73 ? -7.618 5.324 -6.347 1.00 82.25 73 HIS A CA 1
ATOM 544 C C . HIS A 1 73 ? -7.775 4.016 -5.570 1.00 82.25 73 HIS A C 1
ATOM 546 O O . HIS A 1 73 ? -8.831 3.390 -5.641 1.00 82.25 73 HIS A O 1
ATOM 552 N N . TYR A 1 74 ? -6.743 3.592 -4.842 1.00 85.12 74 TYR A N 1
ATOM 553 C CA . TYR A 1 74 ? -6.753 2.319 -4.134 1.00 85.12 74 TYR A CA 1
ATOM 554 C C . TYR A 1 74 ? -7.725 2.337 -2.955 1.00 85.12 74 TYR A C 1
ATOM 556 O O . TYR A 1 74 ? -8.465 1.378 -2.761 1.00 85.12 74 TYR A O 1
ATOM 564 N N . TYR A 1 75 ? -7.815 3.454 -2.228 1.00 84.00 75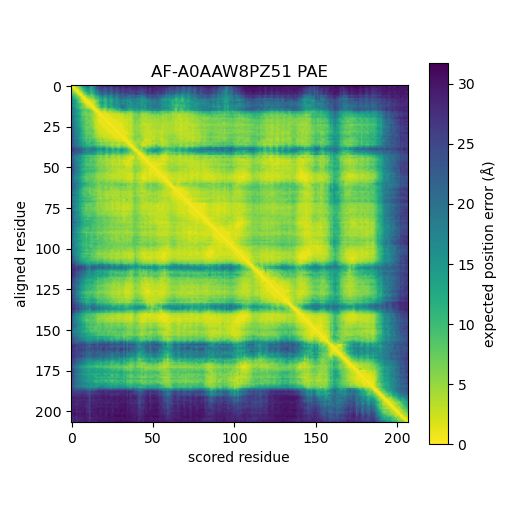 TYR A N 1
ATOM 565 C CA . TYR A 1 75 ? -8.815 3.622 -1.171 1.00 84.00 75 TYR A CA 1
ATOM 566 C C . TYR A 1 75 ? -10.245 3.390 -1.686 1.00 84.00 75 TYR A C 1
ATOM 568 O O . TYR A 1 75 ? -10.995 2.585 -1.129 1.00 84.00 75 TYR A O 1
ATOM 576 N N . ASP A 1 76 ? -10.606 4.040 -2.797 1.00 84.38 76 ASP A N 1
ATOM 577 C CA . ASP A 1 76 ? -11.930 3.898 -3.411 1.00 84.38 76 ASP A CA 1
ATOM 578 C C . ASP A 1 76 ? -12.141 2.488 -3.980 1.00 84.38 76 ASP A C 1
ATOM 580 O O . ASP A 1 76 ? -13.236 1.925 -3.883 1.00 84.38 76 ASP A O 1
ATOM 584 N N . HIS A 1 77 ? -11.086 1.893 -4.550 1.00 87.06 77 HIS A N 1
ATOM 585 C CA . HIS A 1 77 ? -11.101 0.515 -5.029 1.00 87.06 77 HIS A CA 1
ATOM 586 C C . HIS A 1 77 ? -11.431 -0.460 -3.896 1.00 87.06 77 HIS A C 1
ATOM 588 O O . HIS A 1 77 ? -12.368 -1.248 -4.035 1.00 87.06 77 HIS A O 1
ATOM 594 N N . VAL A 1 78 ? -10.710 -0.380 -2.777 1.00 87.44 78 VAL A N 1
ATOM 595 C CA . VAL A 1 78 ? -10.885 -1.293 -1.645 1.00 87.44 78 VAL A CA 1
ATOM 596 C C . VAL A 1 78 ? -12.238 -1.085 -0.975 1.00 87.44 78 VAL A C 1
ATOM 598 O O . VAL A 1 78 ? -12.926 -2.062 -0.689 1.00 87.44 78 VAL A O 1
ATOM 601 N N . LYS A 1 79 ? -12.694 0.163 -0.796 1.00 84.12 79 LYS A N 1
ATOM 602 C CA . LYS A 1 79 ? -14.042 0.422 -0.262 1.00 84.12 79 LYS A CA 1
ATOM 603 C C . LYS A 1 79 ? -15.149 -0.194 -1.114 1.00 84.12 79 LYS A C 1
ATOM 605 O O . LYS A 1 79 ? -16.169 -0.619 -0.578 1.00 84.12 79 LYS A O 1
ATOM 610 N N . LYS A 1 80 ? -14.972 -0.227 -2.436 1.00 87.12 80 LYS A N 1
ATOM 611 C CA . LYS A 1 80 ? -15.976 -0.754 -3.364 1.00 87.12 80 LYS A CA 1
ATOM 612 C C . LYS A 1 80 ? -15.899 -2.270 -3.541 1.00 87.12 80 LYS A C 1
ATOM 614 O O . LYS A 1 80 ? -16.939 -2.910 -3.674 1.00 87.12 80 LYS A O 1
A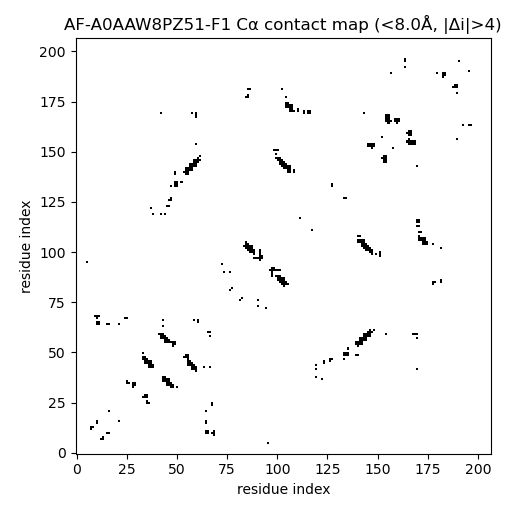TOM 619 N N . ASN A 1 81 ? -14.692 -2.824 -3.612 1.00 86.81 81 ASN A N 1
ATOM 620 C CA . ASN A 1 81 ? -14.457 -4.195 -4.071 1.00 86.81 81 ASN A CA 1
ATOM 621 C C . ASN A 1 81 ? -13.888 -5.123 -2.986 1.00 86.81 81 ASN A C 1
ATOM 623 O O . ASN A 1 81 ? -13.834 -6.330 -3.207 1.00 86.81 81 ASN A O 1
ATOM 627 N N . GLY A 1 82 ? -13.488 -4.584 -1.833 1.00 86.44 82 GLY A N 1
ATOM 628 C CA . GLY A 1 82 ? -12.666 -5.291 -0.856 1.00 86.44 82 GLY A CA 1
ATOM 629 C C . GLY A 1 82 ? -11.191 -5.339 -1.262 1.00 86.44 82 GLY A C 1
ATOM 630 O O . GLY A 1 82 ? -10.789 -4.796 -2.290 1.00 86.44 82 GLY A O 1
ATOM 631 N N . ILE A 1 83 ? -10.377 -5.979 -0.424 1.00 87.56 83 ILE A N 1
ATOM 632 C CA . ILE A 1 83 ? -8.942 -6.177 -0.665 1.00 87.56 83 ILE A CA 1
ATOM 633 C C . ILE A 1 83 ? -8.757 -7.456 -1.475 1.00 87.56 83 ILE A C 1
ATOM 635 O O . ILE A 1 83 ? -9.310 -8.496 -1.114 1.00 87.56 83 ILE A O 1
ATOM 639 N N . THR A 1 84 ? -7.934 -7.392 -2.518 1.00 87.75 84 THR A N 1
ATOM 640 C CA . THR A 1 84 ? -7.461 -8.573 -3.245 1.00 87.75 84 THR A CA 1
ATOM 641 C C . THR A 1 84 ? -5.988 -8.786 -2.910 1.00 87.75 84 THR A C 1
ATOM 643 O O . THR A 1 84 ? -5.175 -7.918 -3.203 1.00 87.75 84 THR A O 1
ATOM 646 N N . LEU A 1 85 ? -5.642 -9.913 -2.281 1.00 89.06 85 LEU A N 1
ATOM 647 C CA . LEU A 1 85 ? -4.242 -10.311 -2.085 1.00 89.06 85 LEU A CA 1
ATOM 648 C C . LEU A 1 85 ? -3.683 -10.939 -3.372 1.00 89.06 85 LEU A C 1
ATOM 650 O O . LEU A 1 85 ? -4.435 -11.496 -4.176 1.00 89.06 85 LEU A O 1
ATOM 654 N N . GLY A 1 86 ? -2.368 -10.851 -3.572 1.00 86.69 86 GLY A N 1
ATOM 655 C CA . GLY A 1 86 ? -1.711 -11.283 -4.804 1.00 86.69 86 GLY A CA 1
ATOM 656 C C . GLY A 1 86 ? -1.781 -10.212 -5.896 1.00 86.69 86 GLY A C 1
ATOM 657 O O . GLY A 1 86 ? -1.599 -9.028 -5.620 1.00 86.69 86 GLY A O 1
ATOM 658 N N . ASN A 1 87 ? -1.999 -10.611 -7.154 1.00 87.75 87 ASN A N 1
ATOM 659 C CA . ASN A 1 87 ? -2.069 -9.658 -8.268 1.00 87.75 87 ASN A CA 1
ATOM 660 C C . ASN A 1 87 ? -3.420 -8.926 -8.316 1.00 87.75 87 ASN A C 1
ATOM 662 O O . ASN A 1 87 ? -4.414 -9.502 -8.772 1.00 87.75 87 ASN A O 1
ATOM 666 N N . ASP A 1 88 ? -3.459 -7.641 -7.963 1.00 89.50 88 ASP A N 1
ATOM 667 C CA . ASP A 1 88 ? -4.665 -6.820 -8.108 1.00 89.50 88 ASP A CA 1
ATOM 668 C C . ASP A 1 88 ? -4.753 -6.155 -9.489 1.00 89.50 88 ASP A C 1
ATOM 670 O O . ASP A 1 88 ? -4.618 -4.942 -9.686 1.00 89.50 88 ASP A O 1
ATOM 674 N N . LYS A 1 89 ? -5.014 -6.990 -10.494 1.00 85.19 89 LYS A N 1
ATOM 675 C CA . LYS A 1 89 ? -5.139 -6.537 -11.882 1.00 85.19 89 LYS A CA 1
ATOM 676 C C . LYS A 1 89 ? -6.371 -5.658 -12.113 1.00 85.19 89 LYS A C 1
ATOM 678 O O . LYS A 1 89 ? -6.332 -4.754 -12.945 1.00 85.19 89 LYS A O 1
ATOM 683 N N . LYS A 1 90 ? -7.449 -5.880 -11.352 1.00 85.56 90 LYS A N 1
ATOM 684 C CA . LYS A 1 90 ? -8.694 -5.100 -11.463 1.00 85.56 90 LYS A CA 1
ATOM 685 C C . LYS A 1 90 ? -8.477 -3.654 -11.047 1.00 85.56 90 LYS A C 1
ATOM 687 O O . LYS A 1 90 ? -9.000 -2.746 -11.694 1.00 85.56 90 LYS A O 1
ATOM 692 N N . PHE A 1 91 ? -7.722 -3.434 -9.975 1.00 88.00 91 PHE A N 1
ATOM 693 C CA . PHE A 1 91 ? -7.332 -2.093 -9.576 1.00 88.00 91 PHE A CA 1
ATOM 694 C C . PHE A 1 91 ? -6.526 -1.395 -10.677 1.00 88.00 91 PHE A C 1
ATOM 696 O O . PHE A 1 91 ? -6.882 -0.289 -1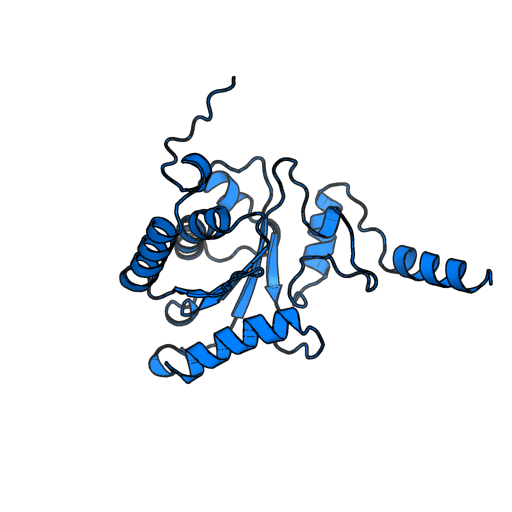1.092 1.00 88.00 91 PHE A O 1
ATOM 703 N N . MET A 1 92 ? -5.512 -2.076 -11.215 1.00 84.62 92 MET A N 1
ATOM 704 C CA . MET A 1 92 ? -4.656 -1.535 -12.273 1.00 84.62 92 MET A CA 1
ATOM 705 C C . MET A 1 92 ? -5.439 -1.183 -13.542 1.00 84.62 92 MET A C 1
ATOM 707 O O . MET A 1 92 ? -5.247 -0.107 -14.113 1.00 84.62 92 MET A O 1
ATOM 711 N N . GLU A 1 93 ? -6.375 -2.033 -13.963 1.00 84.75 93 GLU A N 1
ATOM 712 C CA . GLU A 1 93 ? -7.306 -1.739 -15.058 1.00 84.75 93 GLU A CA 1
ATOM 713 C C . GLU A 1 93 ? -8.159 -0.497 -14.770 1.00 84.75 93 GLU A C 1
ATOM 715 O O . GLU A 1 93 ? -8.293 0.372 -15.635 1.00 84.75 93 GLU A O 1
ATOM 720 N N . GLY A 1 94 ? -8.679 -0.375 -13.545 1.00 81.75 94 GLY A N 1
ATOM 721 C CA . GLY A 1 94 ? -9.523 0.740 -13.112 1.00 81.75 94 GLY A CA 1
ATOM 722 C C . GLY A 1 94 ? -8.844 2.111 -13.180 1.00 81.75 94 GLY A C 1
ATOM 723 O O . GLY A 1 94 ? -9.527 3.112 -13.390 1.00 81.75 94 GLY A O 1
ATOM 724 N N . ILE A 1 95 ? -7.515 2.159 -13.064 1.00 79.44 95 ILE A N 1
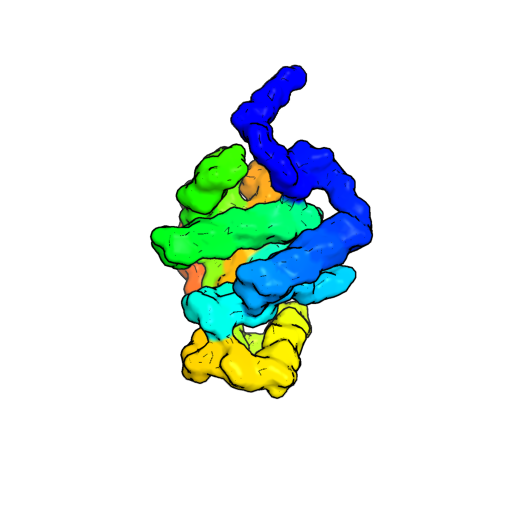ATOM 725 C CA . ILE A 1 95 ? -6.720 3.397 -13.157 1.00 79.44 95 ILE A CA 1
ATOM 726 C C . ILE A 1 95 ? -6.029 3.578 -14.517 1.00 79.44 95 ILE A C 1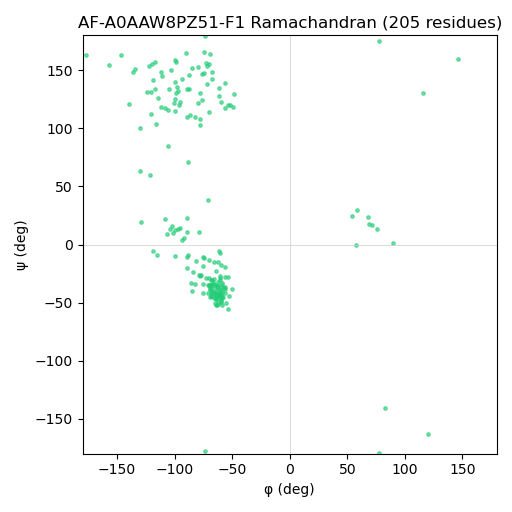
ATOM 728 O O . ILE A 1 95 ? -5.194 4.465 -14.683 1.00 79.44 95 ILE A O 1
ATOM 732 N N . GLY A 1 96 ? -6.361 2.745 -15.510 1.00 76.56 96 GLY A N 1
ATOM 733 C CA . GLY A 1 96 ? -5.779 2.818 -16.855 1.00 76.56 96 GLY A CA 1
ATOM 734 C C . GLY A 1 96 ? -4.350 2.271 -16.959 1.00 76.56 96 GLY A C 1
ATOM 735 O O . GLY A 1 96 ? -3.685 2.474 -17.976 1.00 76.56 96 GLY A O 1
ATOM 736 N N . LEU A 1 97 ? -3.883 1.547 -15.940 1.00 78.69 97 LEU A N 1
ATOM 737 C CA . LEU A 1 97 ? -2.571 0.901 -15.879 1.00 78.69 97 LEU A CA 1
ATOM 738 C C . LEU A 1 97 ? -2.661 -0.628 -15.988 1.00 78.69 97 LEU A C 1
ATOM 740 O O . LEU A 1 97 ? -1.721 -1.309 -15.611 1.00 78.69 97 LEU A O 1
ATOM 744 N N . GLY A 1 98 ? -3.736 -1.187 -16.556 1.00 82.25 98 GLY A N 1
ATOM 745 C CA . GLY A 1 98 ? -3.954 -2.646 -16.638 1.00 82.25 98 GLY A CA 1
ATOM 746 C C . GLY A 1 98 ? -2.910 -3.448 -17.438 1.00 82.25 98 GLY A C 1
ATOM 747 O O . GLY A 1 98 ? -2.962 -4.675 -17.477 1.00 82.25 98 GLY A O 1
ATOM 748 N N . HIS A 1 99 ? -1.960 -2.766 -18.085 1.00 80.25 99 HIS A N 1
ATOM 749 C CA . HIS A 1 99 ? -0.783 -3.378 -18.706 1.00 80.25 99 HIS A CA 1
ATOM 750 C C . HIS A 1 99 ? 0.352 -3.665 -17.704 1.00 80.25 99 HIS A C 1
ATOM 752 O O . HIS A 1 99 ? 1.291 -4.382 -18.043 1.00 80.25 99 HIS A O 1
ATOM 758 N N . LEU A 1 100 ? 0.276 -3.096 -16.501 1.00 82.81 100 LEU A N 1
ATOM 759 C CA . LEU A 1 100 ? 1.152 -3.359 -15.367 1.00 82.81 100 LEU A CA 1
ATOM 760 C C . LEU A 1 100 ? 0.418 -4.260 -14.370 1.00 82.81 100 LEU A C 1
ATOM 762 O O . LEU A 1 100 ? -0.806 -4.195 -14.247 1.00 82.81 100 LEU A O 1
ATOM 766 N N . ASP A 1 101 ? 1.171 -5.080 -13.648 1.00 86.00 101 ASP A N 1
ATOM 767 C CA . ASP A 1 101 ? 0.646 -5.827 -12.506 1.00 86.00 101 ASP A CA 1
ATOM 768 C C . ASP A 1 101 ? 0.808 -5.009 -11.213 1.00 86.00 101 ASP A C 1
ATOM 770 O O . ASP A 1 101 ? 1.545 -4.026 -11.175 1.00 86.00 101 ASP A O 1
ATOM 774 N N . CYS A 1 102 ? 0.113 -5.395 -10.145 1.00 86.88 102 CYS A N 1
ATOM 775 C CA . CYS A 1 102 ? 0.286 -4.812 -8.814 1.00 86.88 102 CYS A CA 1
ATOM 776 C C . CYS A 1 102 ? 0.223 -5.938 -7.795 1.00 86.88 102 CYS A C 1
ATOM 778 O O . CYS A 1 102 ? -0.768 -6.662 -7.752 1.00 86.88 102 CYS A O 1
ATOM 780 N N . LEU A 1 103 ? 1.289 -6.107 -7.018 1.00 87.94 103 LEU A N 1
ATOM 781 C CA . LEU A 1 103 ? 1.355 -7.156 -6.011 1.00 87.94 103 LEU A CA 1
ATOM 782 C C . LEU A 1 103 ? 0.944 -6.572 -4.659 1.00 87.94 103 LEU A C 1
ATOM 784 O O . LEU A 1 103 ? 1.544 -5.604 -4.189 1.00 87.94 103 LEU A O 1
ATOM 788 N N . VAL A 1 104 ? -0.078 -7.178 -4.061 1.00 89.88 104 VAL A N 1
ATOM 789 C CA . VAL A 1 104 ? -0.628 -6.829 -2.752 1.00 89.88 104 VAL A CA 1
ATOM 790 C C . VAL A 1 104 ? -0.320 -7.961 -1.782 1.00 89.88 104 VAL A C 1
ATOM 792 O O . VAL A 1 104 ? -0.778 -9.089 -1.974 1.00 89.88 104 VAL A O 1
ATOM 795 N N . LEU A 1 105 ? 0.444 -7.664 -0.738 1.00 88.81 105 LEU A N 1
ATOM 796 C CA . LEU A 1 105 ? 0.829 -8.632 0.291 1.00 88.81 105 LEU A CA 1
ATOM 797 C C . LEU A 1 105 ? 0.294 -8.180 1.640 1.00 88.81 105 LEU A C 1
ATOM 799 O O . LEU A 1 105 ? 0.338 -6.994 1.934 1.00 88.81 105 LEU A O 1
ATOM 803 N N . GLU A 1 106 ? -0.176 -9.101 2.473 1.00 90.25 106 GLU A N 1
ATOM 804 C CA . GLU A 1 106 ? -0.392 -8.811 3.893 1.00 90.25 106 GLU A CA 1
ATOM 805 C C . GLU A 1 106 ? 0.892 -9.118 4.661 1.00 90.25 106 GLU A C 1
ATOM 807 O O . GLU A 1 106 ? 1.505 -10.160 4.429 1.00 90.25 106 GLU A O 1
ATOM 812 N N . LEU A 1 107 ? 1.309 -8.209 5.540 1.00 86.50 107 LEU A N 1
ATOM 813 C CA . LEU A 1 107 ? 2.555 -8.330 6.294 1.00 86.50 107 LEU A CA 1
ATOM 814 C C . LEU A 1 107 ? 2.321 -8.989 7.655 1.00 86.50 107 LEU A C 1
ATOM 816 O O . LEU A 1 107 ? 1.300 -8.751 8.307 1.00 86.50 107 LEU A O 1
ATOM 820 N N . ASP A 1 108 ? 3.268 -9.823 8.078 1.00 84.00 108 ASP A N 1
ATOM 821 C CA . ASP A 1 108 ? 3.305 -10.378 9.427 1.00 84.00 108 ASP A CA 1
ATOM 822 C C . ASP A 1 108 ? 3.933 -9.361 10.382 1.00 84.00 108 ASP A C 1
ATOM 824 O O . ASP A 1 108 ? 5.129 -9.078 10.326 1.00 84.00 108 ASP A O 1
ATOM 828 N N . LEU A 1 109 ? 3.101 -8.800 11.259 1.00 81.06 109 LEU A N 1
ATOM 829 C CA . LEU A 1 109 ? 3.512 -7.780 12.221 1.00 81.06 109 LEU A CA 1
ATOM 830 C C . LEU A 1 109 ? 4.321 -8.345 13.396 1.00 81.06 109 LEU A C 1
ATOM 832 O O . LEU A 1 109 ? 4.885 -7.569 14.159 1.00 81.06 109 LEU A O 1
ATOM 836 N N . ASN A 1 110 ? 4.386 -9.670 13.555 1.00 75.56 110 ASN A N 1
ATOM 837 C CA . ASN A 1 110 ? 5.087 -10.309 14.673 1.00 75.56 110 ASN A CA 1
ATOM 838 C C . ASN A 1 110 ? 6.552 -10.650 14.360 1.00 75.56 110 ASN A C 1
ATOM 840 O O . ASN A 1 110 ? 7.208 -11.313 15.162 1.00 75.56 110 ASN A O 1
ATOM 844 N N . HIS A 1 111 ? 7.064 -10.253 13.194 1.00 68.44 111 HIS A N 1
ATOM 845 C CA . HIS A 1 111 ? 8.419 -10.599 12.783 1.00 68.44 111 HIS A CA 1
ATOM 846 C C . HIS A 1 111 ? 9.436 -9.578 13.318 1.00 68.44 111 HIS A C 1
ATOM 848 O O . HIS A 1 111 ? 9.466 -8.434 12.872 1.00 68.44 111 HIS A O 1
ATOM 854 N N . GLU A 1 112 ? 10.290 -9.994 14.259 1.00 61.38 112 GLU A N 1
ATOM 855 C CA . GLU A 1 112 ? 11.172 -9.087 15.018 1.00 61.38 112 GLU A CA 1
ATOM 856 C C . GLU A 1 112 ? 12.395 -8.572 14.216 1.00 61.38 112 GLU A C 1
ATOM 858 O O . GLU A 1 112 ? 12.965 -7.535 14.560 1.00 61.38 112 GLU A O 1
ATOM 863 N N . ASP A 1 113 ? 12.764 -9.233 13.110 1.00 63.56 113 ASP A N 1
ATOM 864 C CA . ASP A 1 113 ? 14.095 -9.092 12.486 1.00 63.56 113 ASP A CA 1
ATOM 865 C C . ASP A 1 113 ? 14.244 -8.116 11.282 1.00 63.56 113 ASP A C 1
ATOM 867 O O . ASP A 1 113 ? 15.273 -8.152 10.611 1.00 63.56 113 ASP A O 1
ATOM 871 N N . ASP A 1 114 ? 13.292 -7.221 10.969 1.00 67.00 114 ASP A N 1
ATOM 872 C CA . ASP A 1 114 ? 13.463 -6.227 9.874 1.00 67.00 114 ASP A CA 1
ATOM 873 C C . ASP A 1 114 ? 13.453 -4.777 10.394 1.00 67.00 114 ASP A C 1
ATOM 875 O O . ASP A 1 114 ? 12.404 -4.203 10.673 1.00 67.00 114 ASP A O 1
ATOM 879 N N . GLU A 1 115 ? 14.627 -4.136 10.479 1.00 67.19 115 GLU A N 1
ATOM 880 C CA . GLU A 1 115 ? 14.778 -2.751 10.967 1.00 67.19 115 GLU A CA 1
ATOM 881 C C . GLU A 1 115 ? 13.981 -1.706 10.157 1.00 67.19 115 GLU A C 1
ATOM 883 O O . GLU A 1 115 ? 13.505 -0.709 10.716 1.00 67.19 115 GLU A O 1
ATOM 888 N N . ARG A 1 116 ? 13.818 -1.906 8.840 1.00 64.44 116 ARG A N 1
ATOM 889 C CA . ARG A 1 116 ? 13.081 -0.969 7.968 1.00 64.44 116 ARG A CA 1
ATOM 890 C C . ARG A 1 116 ? 11.583 -1.111 8.183 1.00 64.44 116 ARG A C 1
ATOM 892 O O . ARG A 1 116 ? 10.877 -0.105 8.257 1.00 64.44 116 A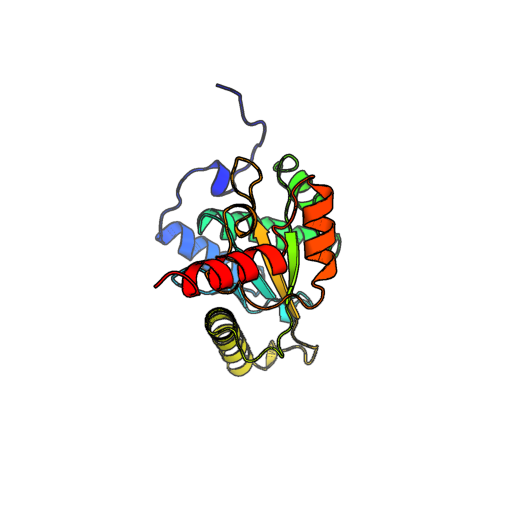RG A O 1
ATOM 899 N N . PHE A 1 117 ? 11.120 -2.348 8.312 1.00 70.19 117 PHE A N 1
ATOM 900 C CA . PHE A 1 117 ? 9.750 -2.659 8.694 1.00 70.19 117 PHE A CA 1
ATOM 901 C C . PHE A 1 117 ? 9.432 -2.137 10.094 1.00 70.19 117 PHE A C 1
ATOM 903 O O . PHE A 1 117 ? 8.459 -1.407 10.259 1.00 70.19 117 PHE A O 1
ATOM 910 N N . ASN A 1 118 ? 10.313 -2.388 11.062 1.00 71.44 118 ASN A N 1
ATOM 911 C CA . ASN A 1 118 ? 10.183 -1.922 12.440 1.00 71.44 118 ASN A CA 1
ATOM 912 C C . ASN A 1 118 ? 10.115 -0.393 12.521 1.00 71.44 118 ASN A C 1
ATOM 914 O O . ASN A 1 118 ? 9.347 0.141 13.312 1.00 71.44 118 ASN A O 1
ATOM 918 N N . SER A 1 119 ? 10.855 0.329 11.673 1.00 71.81 119 SER A N 1
ATOM 919 C CA . SER A 1 119 ? 10.785 1.797 11.615 1.00 71.81 119 SER A CA 1
ATOM 920 C C . SER A 1 119 ? 9.445 2.308 11.070 1.00 71.81 119 SER A C 1
ATOM 922 O O . SER A 1 119 ? 8.895 3.275 11.597 1.00 71.81 119 SER A O 1
ATOM 924 N N . ALA A 1 120 ? 8.905 1.675 10.021 1.00 71.81 120 ALA A N 1
ATOM 925 C CA . ALA A 1 120 ? 7.591 2.031 9.480 1.00 71.81 120 ALA A CA 1
ATOM 926 C C . ALA A 1 120 ? 6.464 1.676 10.464 1.00 71.81 120 ALA A C 1
ATOM 928 O O . ALA A 1 120 ? 5.590 2.504 10.720 1.00 71.81 120 ALA A O 1
ATOM 929 N N . LEU A 1 121 ? 6.529 0.485 11.067 1.00 78.62 121 LEU A N 1
ATOM 930 C CA . LEU A 1 121 ? 5.596 0.054 12.102 1.00 78.62 121 LEU A CA 1
ATOM 931 C C . LEU A 1 121 ? 5.646 0.956 13.328 1.00 78.62 121 LEU A C 1
ATOM 933 O O . LEU A 1 121 ? 4.591 1.349 13.804 1.00 78.62 121 LEU A O 1
ATOM 937 N N . ALA A 1 122 ? 6.831 1.351 13.799 1.00 78.19 122 ALA A N 1
ATOM 938 C CA . ALA A 1 122 ? 6.959 2.245 14.947 1.00 78.19 122 ALA A CA 1
ATOM 939 C C . ALA A 1 122 ? 6.202 3.564 14.736 1.00 78.19 122 ALA A C 1
ATOM 941 O O . ALA A 1 122 ? 5.511 4.017 15.643 1.00 78.19 122 ALA A O 1
ATOM 942 N N . GLY A 1 123 ? 6.269 4.145 13.533 1.00 78.38 123 GLY A N 1
ATOM 943 C CA . GLY A 1 123 ? 5.512 5.357 13.210 1.00 78.38 123 GLY A CA 1
ATOM 944 C C . GLY A 1 123 ? 3.997 5.135 13.137 1.00 78.38 123 GLY A C 1
ATOM 945 O O . GLY A 1 123 ? 3.230 6.010 13.538 1.00 78.38 123 GLY A O 1
ATOM 946 N N . MET A 1 124 ? 3.547 3.967 12.665 1.00 82.94 124 MET A N 1
ATOM 947 C CA . MET A 1 124 ? 2.127 3.596 12.725 1.00 82.94 124 MET A CA 1
ATOM 948 C C . MET A 1 124 ? 1.661 3.413 14.174 1.00 82.94 124 MET A C 1
ATOM 950 O O . MET A 1 124 ? 0.618 3.941 14.551 1.00 82.94 124 MET A O 1
ATOM 954 N N . THR A 1 125 ? 2.443 2.708 14.992 1.00 82.75 125 THR A N 1
ATOM 955 C CA . THR A 1 125 ? 2.163 2.489 16.414 1.00 82.75 125 THR A CA 1
ATOM 956 C C . THR A 1 125 ? 2.077 3.813 17.165 1.00 82.75 125 THR A C 1
ATOM 958 O O . THR A 1 125 ? 1.074 4.066 17.823 1.00 82.75 125 THR A O 1
ATOM 961 N N . GLU A 1 126 ? 3.061 4.703 17.002 1.00 84.50 126 GLU A N 1
ATOM 962 C CA . GLU A 1 126 ? 3.076 6.024 17.646 1.00 84.50 126 GLU A CA 1
ATOM 963 C C . GLU A 1 126 ? 1.823 6.845 17.300 1.00 84.50 126 GLU A C 1
ATOM 965 O O . GLU A 1 126 ? 1.271 7.549 18.152 1.00 84.50 126 GLU A O 1
ATOM 970 N N . PHE A 1 127 ? 1.334 6.734 16.062 1.00 86.38 127 PHE A N 1
ATOM 971 C CA . PHE A 1 127 ? 0.102 7.391 15.647 1.00 86.38 127 PHE A CA 1
ATOM 972 C C . PHE A 1 127 ? -1.118 6.862 16.413 1.00 86.38 127 PHE A C 1
ATOM 974 O O . PHE A 1 127 ? -1.850 7.662 16.992 1.00 86.38 127 PHE A O 1
ATOM 981 N N . TYR A 1 128 ? -1.345 5.547 16.456 1.00 85.62 128 TYR A N 1
ATOM 982 C CA . TYR A 1 128 ? -2.516 4.992 17.151 1.00 85.62 128 TYR A CA 1
ATOM 983 C C . TYR A 1 128 ? -2.415 5.118 18.677 1.00 85.62 128 TYR A C 1
ATOM 985 O O . TYR A 1 128 ? -3.430 5.323 19.336 1.00 85.62 128 TYR A O 1
ATOM 993 N N . GLU A 1 129 ? -1.207 5.118 19.244 1.00 86.12 129 GLU A N 1
ATOM 994 C CA . GLU A 1 129 ? -0.989 5.460 20.656 1.00 86.12 129 GLU A CA 1
ATOM 995 C C . GLU A 1 129 ? -1.341 6.923 20.962 1.00 86.12 129 GLU A C 1
ATOM 997 O O . GLU A 1 129 ? -1.866 7.231 22.034 1.00 86.12 129 GLU A O 1
ATOM 1002 N N . SER A 1 130 ? -1.071 7.831 20.019 1.00 87.62 130 SER A N 1
ATOM 1003 C CA . SER A 1 130 ? -1.394 9.257 20.149 1.00 87.62 130 SER A CA 1
ATOM 1004 C C . SER A 1 130 ? -2.878 9.562 19.922 1.00 87.62 130 SER A C 1
ATOM 1006 O O . SER A 1 130 ? -3.379 10.556 20.451 1.00 87.62 130 SER A O 1
ATOM 1008 N N . TYR A 1 131 ? -3.571 8.719 19.152 1.00 85.94 131 TYR A N 1
ATOM 1009 C CA . TYR A 1 131 ? -4.985 8.856 18.792 1.00 85.94 131 TYR A CA 1
ATOM 1010 C C . TYR A 1 131 ? -5.757 7.550 19.058 1.00 85.94 131 TYR A C 1
ATOM 1012 O O . TYR A 1 131 ? -6.273 6.931 18.120 1.00 85.94 131 TYR A O 1
ATOM 1020 N N . PRO A 1 132 ? -5.850 7.104 20.324 1.00 83.62 132 PRO A N 1
ATOM 1021 C CA . PRO A 1 132 ? -6.424 5.804 20.676 1.00 83.62 132 PRO A CA 1
ATOM 1022 C C . PRO A 1 132 ? -7.912 5.687 20.326 1.00 83.62 132 PRO A C 1
ATOM 1024 O O . PRO A 1 132 ? -8.415 4.590 20.129 1.00 83.62 132 PRO A O 1
ATOM 1027 N N . GLU A 1 133 ? -8.635 6.802 20.201 1.00 82.88 133 GLU A N 1
ATOM 1028 C CA . GLU A 1 133 ? -10.026 6.822 19.735 1.00 82.88 133 GLU A CA 1
ATOM 1029 C C . GLU A 1 133 ? -10.198 6.391 18.272 1.00 82.88 133 GLU A C 1
ATOM 1031 O O . GLU A 1 133 ? -11.321 6.132 17.836 1.00 82.88 133 GLU A O 1
ATOM 1036 N N . ARG A 1 134 ? -9.097 6.351 17.515 1.00 80.62 134 ARG A N 1
ATOM 1037 C CA . ARG A 1 134 ? -9.045 5.958 16.102 1.00 80.62 134 ARG A CA 1
ATOM 1038 C C . ARG A 1 134 ? -8.579 4.516 15.919 1.00 80.62 134 ARG A C 1
ATOM 1040 O O . ARG A 1 134 ? -8.666 3.988 14.811 1.00 80.62 134 ARG A O 1
ATOM 1047 N N . ASP A 1 135 ? -8.099 3.891 16.991 1.00 74.88 135 ASP A N 1
ATOM 1048 C CA . ASP A 1 135 ? -7.835 2.462 17.047 1.00 74.88 135 ASP A CA 1
ATOM 1049 C C . ASP A 1 135 ? -9.162 1.725 17.281 1.00 74.88 135 ASP A C 1
ATOM 1051 O O . ASP A 1 135 ? -9.900 1.996 18.227 1.00 74.88 135 ASP A O 1
ATOM 1055 N N . THR A 1 136 ? -9.516 0.823 16.368 1.00 68.50 136 THR A N 1
ATOM 1056 C CA . THR A 1 136 ? -10.849 0.197 16.341 1.00 68.50 136 THR A CA 1
ATOM 1057 C C .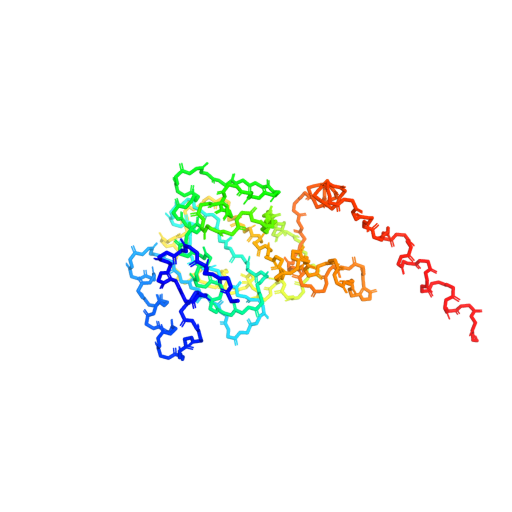 THR A 1 136 ? -10.942 -1.078 17.182 1.00 68.50 136 THR A C 1
ATOM 1059 O O . THR A 1 136 ? -11.926 -1.807 17.059 1.00 68.50 136 T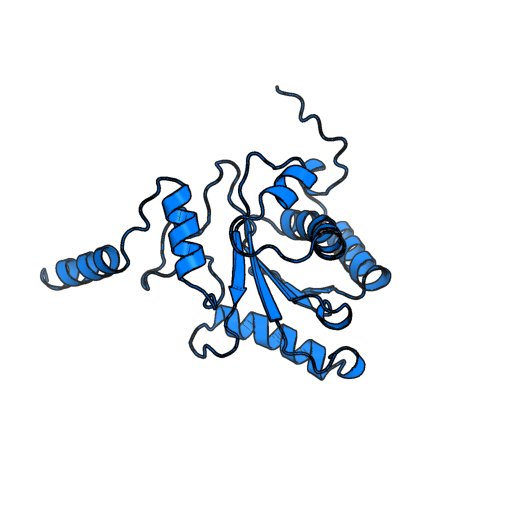HR A O 1
ATOM 1062 N N . GLU A 1 137 ? -9.929 -1.375 18.008 1.00 65.50 137 GLU A N 1
ATOM 1063 C CA . GLU A 1 137 ? -9.728 -2.652 18.728 1.00 65.50 137 GLU A CA 1
ATOM 1064 C C . GLU A 1 137 ? -9.646 -3.890 17.806 1.00 65.50 137 GLU A C 1
ATOM 1066 O O . GLU A 1 137 ? -9.468 -5.020 18.270 1.00 65.50 137 GLU A O 1
ATOM 1071 N N . ALA A 1 138 ? -9.774 -3.703 16.490 1.00 65.19 138 ALA A N 1
ATOM 1072 C CA . ALA A 1 138 ? -9.557 -4.733 15.493 1.00 65.19 138 ALA A CA 1
ATOM 1073 C C . ALA A 1 138 ? -8.054 -4.990 15.340 1.00 65.19 138 ALA A C 1
ATOM 1075 O O . ALA A 1 138 ? -7.244 -4.076 15.466 1.00 65.19 138 ALA A O 1
ATOM 1076 N N . GLU A 1 139 ? -7.684 -6.236 15.033 1.00 72.00 139 GLU A N 1
ATOM 1077 C CA . GLU A 1 139 ? -6.294 -6.586 14.729 1.00 72.00 139 GLU A CA 1
ATOM 1078 C C . GLU A 1 139 ? -5.760 -5.645 13.642 1.00 72.00 139 GLU A C 1
ATOM 1080 O O . GLU A 1 139 ? -6.318 -5.578 12.540 1.00 72.00 139 GLU A O 1
ATOM 1085 N N . GLN A 1 140 ? -4.699 -4.899 13.965 1.00 76.62 140 GLN A N 1
ATOM 1086 C CA . GLN A 1 140 ? -4.060 -4.012 13.008 1.00 76.62 140 GLN A CA 1
ATOM 1087 C C . GLN A 1 140 ? -3.541 -4.852 11.844 1.00 76.62 140 GLN A C 1
ATOM 1089 O O . GLN A 1 140 ? -2.826 -5.839 12.017 1.00 76.62 140 GLN A O 1
ATOM 1094 N N . ARG A 1 141 ? -3.919 -4.457 10.632 1.00 87.44 141 ARG A N 1
ATOM 1095 C CA . ARG A 1 141 ? -3.482 -5.111 9.403 1.00 87.44 141 ARG A CA 1
ATOM 1096 C C . ARG A 1 141 ? -2.687 -4.118 8.592 1.00 87.44 141 ARG A C 1
ATOM 1098 O O . ARG A 1 141 ? -3.134 -2.991 8.385 1.00 87.44 141 ARG A O 1
ATOM 1105 N N . VAL A 1 142 ? -1.542 -4.566 8.098 1.00 88.62 142 VAL A N 1
ATOM 1106 C CA . VAL A 1 142 ? -0.717 -3.792 7.179 1.00 88.62 142 VAL A CA 1
ATOM 1107 C C . VAL A 1 142 ? -0.575 -4.575 5.891 1.00 88.62 142 VAL A C 1
ATOM 1109 O O . VAL A 1 142 ? -0.257 -5.766 5.906 1.00 88.62 142 VAL A O 1
ATOM 1112 N N . ILE A 1 143 ? -0.820 -3.902 4.773 1.00 90.25 143 ILE A N 1
ATOM 1113 C CA . ILE A 1 143 ? -0.562 -4.453 3.448 1.00 90.25 143 ILE A CA 1
ATOM 1114 C C . ILE A 1 143 ? 0.596 -3.723 2.775 1.00 90.25 143 ILE A C 1
ATOM 1116 O O . ILE A 1 143 ? 0.752 -2.511 2.901 1.00 90.25 143 ILE A O 1
ATOM 1120 N N . HIS A 1 144 ? 1.391 -4.456 2.009 1.00 87.75 144 HIS A N 1
ATOM 1121 C CA . HIS A 1 144 ? 2.411 -3.902 1.135 1.00 87.75 144 HIS A CA 1
ATOM 1122 C C . HIS A 1 144 ? 1.882 -3.853 -0.293 1.00 87.75 144 HIS A C 1
ATOM 1124 O O . HIS A 1 144 ? 1.636 -4.890 -0.910 1.00 87.75 144 HIS A O 1
ATOM 1130 N N . LEU A 1 145 ? 1.730 -2.642 -0.827 1.00 87.94 145 LEU A N 1
ATOM 1131 C CA . LEU A 1 145 ? 1.503 -2.418 -2.249 1.00 87.94 145 LEU A CA 1
ATOM 1132 C C . LEU A 1 145 ? 2.835 -2.264 -2.972 1.00 87.94 145 LEU A C 1
ATOM 1134 O O . LEU A 1 145 ? 3.530 -1.249 -2.841 1.00 87.94 145 LEU A O 1
ATOM 1138 N N . MET A 1 146 ? 3.174 -3.266 -3.774 1.00 84.50 146 MET A N 1
ATOM 1139 C CA . MET A 1 146 ? 4.344 -3.232 -4.635 1.00 84.50 146 MET A CA 1
ATOM 1140 C C . MET A 1 146 ? 3.932 -2.867 -6.054 1.00 84.50 146 MET A C 1
ATOM 1142 O O . MET A 1 146 ? 3.096 -3.527 -6.677 1.00 84.50 146 MET A O 1
ATOM 1146 N N . TYR A 1 147 ? 4.565 -1.823 -6.577 1.00 81.75 147 TYR A N 1
ATOM 1147 C CA . TYR A 1 147 ? 4.401 -1.407 -7.959 1.00 81.75 147 TYR A CA 1
ATOM 1148 C C . TYR A 1 147 ? 5.618 -1.803 -8.784 1.00 81.75 147 TYR A C 1
ATOM 1150 O O . TYR A 1 147 ? 6.756 -1.541 -8.377 1.00 81.75 147 TYR A O 1
ATOM 1158 N N . PRO A 1 148 ? 5.404 -2.387 -9.969 1.00 77.69 148 PRO A N 1
ATOM 1159 C CA . PRO A 1 148 ? 6.479 -2.591 -10.906 1.00 77.69 148 PRO A CA 1
ATOM 1160 C C . PRO A 1 148 ? 6.873 -1.267 -11.566 1.00 77.69 148 PRO A C 1
ATOM 1162 O O . PRO A 1 148 ? 6.156 -0.264 -11.530 1.00 77.69 148 PRO A O 1
ATOM 1165 N N . ASP A 1 149 ? 8.033 -1.266 -12.212 1.00 72.31 149 ASP A N 1
ATOM 1166 C CA . ASP A 1 149 ? 8.425 -0.166 -13.078 1.00 72.31 149 ASP A CA 1
ATOM 1167 C C . ASP A 1 149 ? 7.649 -0.164 -14.411 1.00 72.31 149 ASP A C 1
ATOM 1169 O O . ASP A 1 149 ? 6.808 -1.016 -14.695 1.00 72.31 149 ASP A O 1
ATOM 1173 N N . LYS A 1 150 ? 7.979 0.791 -15.286 1.00 72.06 150 LYS A N 1
ATOM 1174 C CA . LYS A 1 150 ? 7.373 0.930 -16.622 1.00 72.06 150 LYS A CA 1
ATOM 1175 C C . LYS A 1 150 ? 7.542 -0.284 -17.550 1.00 72.06 150 LYS A C 1
ATOM 1177 O O . LYS A 1 150 ? 6.844 -0.368 -18.552 1.00 72.06 150 LYS A O 1
ATOM 1182 N N . ASN A 1 151 ? 8.486 -1.179 -17.262 1.00 73.06 151 ASN A N 1
ATOM 1183 C CA . ASN A 1 151 ? 8.704 -2.425 -17.999 1.00 73.06 151 ASN A CA 1
ATOM 1184 C C . ASN A 1 151 ? 7.992 -3.606 -17.321 1.00 73.06 151 ASN A C 1
ATOM 1186 O O . ASN A 1 151 ? 8.284 -4.762 -17.625 1.00 73.06 151 ASN A O 1
ATOM 1190 N N . ASN A 1 152 ? 7.080 -3.311 -16.392 1.00 76.62 152 ASN A N 1
ATOM 1191 C CA . ASN A 1 152 ? 6.415 -4.269 -15.534 1.00 76.62 152 ASN A CA 1
ATOM 1192 C C . ASN A 1 152 ? 7.413 -5.077 -14.682 1.00 76.62 152 ASN A C 1
ATOM 1194 O O . ASN A 1 152 ? 7.139 -6.231 -14.394 1.00 76.62 152 ASN A O 1
ATOM 1198 N N . LEU A 1 153 ? 8.576 -4.522 -14.308 1.00 75.25 153 LEU A N 1
ATOM 1199 C CA . LEU A 1 153 ? 9.554 -5.207 -13.454 1.00 75.25 153 LEU A CA 1
ATOM 1200 C C . LEU A 1 153 ? 9.384 -4.803 -11.992 1.00 75.25 153 LEU A C 1
ATOM 1202 O O . LEU A 1 153 ? 9.546 -3.627 -11.654 1.00 75.25 153 LEU A O 1
ATOM 1206 N N . PHE A 1 154 ? 9.113 -5.772 -11.123 1.00 75.62 154 PHE A N 1
ATOM 1207 C CA . PHE A 1 154 ? 9.041 -5.536 -9.686 1.00 75.62 154 PHE A CA 1
ATOM 1208 C C . PHE A 1 154 ? 10.425 -5.303 -9.083 1.00 75.62 154 PHE A C 1
ATOM 1210 O O . PHE A 1 154 ? 11.427 -5.784 -9.618 1.00 75.62 154 PHE A O 1
ATOM 1217 N N . PRO A 1 155 ? 10.502 -4.608 -7.938 1.00 66.94 155 PRO A N 1
ATOM 1218 C CA . PRO A 1 155 ? 11.772 -4.385 -7.265 1.00 66.94 155 PRO A CA 1
ATOM 1219 C C . PRO A 1 155 ? 12.531 -5.680 -6.919 1.00 66.94 155 PRO A C 1
ATOM 1221 O O . PRO A 1 155 ? 13.746 -5.707 -7.076 1.00 66.94 155 PRO A O 1
ATOM 1224 N N . PHE A 1 156 ? 11.832 -6.763 -6.543 1.00 67.00 156 PHE A N 1
ATOM 1225 C CA . PHE A 1 156 ? 12.445 -8.083 -6.315 1.00 67.00 156 PHE A CA 1
ATOM 1226 C C . PHE A 1 156 ? 13.025 -8.716 -7.582 1.00 67.00 156 PHE A C 1
ATOM 1228 O O . PHE A 1 156 ? 14.057 -9.373 -7.541 1.00 67.00 156 PHE A O 1
ATOM 1235 N N . GLU A 1 157 ? 12.398 -8.481 -8.735 1.00 65.31 157 GLU A N 1
ATOM 1236 C CA . GLU A 1 157 ? 12.843 -9.035 -10.019 1.00 65.31 157 GLU A CA 1
ATOM 1237 C C . GLU A 1 157 ? 14.102 -8.334 -10.554 1.00 65.31 157 GLU A C 1
ATOM 1239 O O . GLU A 1 157 ? 14.701 -8.798 -11.523 1.00 65.31 157 GLU A O 1
ATOM 1244 N N . LYS A 1 158 ? 14.492 -7.198 -9.960 1.00 61.34 158 LYS A N 1
ATOM 1245 C CA . LYS A 1 158 ? 15.736 -6.485 -10.284 1.00 61.34 158 LYS A CA 1
ATOM 1246 C C . LYS A 1 158 ? 16.928 -6.955 -9.450 1.00 61.34 158 LYS A C 1
ATOM 1248 O O . LYS A 1 158 ? 18.053 -6.584 -9.776 1.00 61.34 158 LYS A O 1
ATOM 1253 N N . GLY A 1 159 ? 16.688 -7.759 -8.415 1.00 55.03 159 GLY A N 1
ATOM 1254 C CA . GLY A 1 159 ? 17.713 -8.338 -7.558 1.00 55.03 159 GLY A CA 1
ATOM 1255 C C . GLY A 1 159 ? 17.265 -8.482 -6.104 1.00 55.03 159 GLY A C 1
ATOM 1256 O O . GLY A 1 159 ? 16.355 -7.799 -5.626 1.00 55.03 159 GLY A O 1
ATOM 1257 N N . TYR A 1 160 ? 17.968 -9.360 -5.399 1.00 48.28 160 TYR A N 1
ATOM 1258 C CA . TYR A 1 160 ? 17.879 -9.550 -3.956 1.00 48.28 160 TYR A CA 1
ATOM 1259 C C . TYR A 1 160 ? 19.040 -8.806 -3.272 1.00 48.28 160 TYR A C 1
ATOM 1261 O O . TYR A 1 160 ? 20.022 -8.430 -3.922 1.00 48.28 160 TYR A O 1
ATOM 1269 N N . ASN A 1 161 ? 18.917 -8.489 -1.986 1.00 51.81 161 ASN A N 1
ATOM 1270 C CA . ASN A 1 161 ? 20.066 -8.085 -1.178 1.00 51.81 161 ASN A CA 1
ATOM 1271 C C . ASN A 1 161 ? 20.937 -9.324 -0.877 1.00 51.81 161 ASN A C 1
ATOM 1273 O O . ASN A 1 161 ? 20.610 -10.439 -1.286 1.00 51.81 161 ASN A O 1
ATOM 1277 N N . SER A 1 162 ? 22.040 -9.135 -0.151 1.00 38.91 162 SER A N 1
ATOM 1278 C CA . SER A 1 162 ? 22.922 -10.228 0.294 1.00 38.91 162 SER A CA 1
ATOM 1279 C C . SER A 1 162 ? 22.235 -11.263 1.195 1.00 38.91 162 SER A C 1
ATOM 1281 O O . SER A 1 162 ? 22.832 -12.273 1.525 1.00 38.91 162 SER A O 1
ATOM 1283 N N . GLU A 1 163 ? 20.992 -11.025 1.604 1.00 43.12 163 GLU A N 1
ATOM 1284 C CA . GLU A 1 163 ? 20.216 -11.902 2.483 1.00 43.12 163 GLU A CA 1
ATOM 1285 C C . GLU A 1 163 ? 19.114 -12.646 1.713 1.00 43.12 163 GLU A C 1
ATOM 1287 O O . GLU A 1 163 ? 18.242 -13.262 2.317 1.00 43.12 163 GLU A O 1
ATOM 1292 N N . GLY A 1 164 ? 19.101 -12.571 0.375 1.00 44.44 164 GLY A N 1
ATOM 1293 C CA . GLY A 1 164 ? 18.066 -13.226 -0.428 1.00 44.44 164 GLY A CA 1
ATOM 1294 C C . GLY A 1 164 ? 16.679 -12.593 -0.264 1.00 44.44 164 GLY A C 1
ATOM 1295 O O . GLY A 1 164 ? 15.677 -13.201 -0.635 1.00 44.44 164 GLY A O 1
ATOM 1296 N N . VAL A 1 165 ? 16.607 -11.359 0.250 1.00 48.28 165 VAL A N 1
ATOM 1297 C CA . VAL A 1 165 ? 15.380 -10.560 0.359 1.00 48.28 165 VAL A CA 1
ATOM 1298 C C . VAL A 1 165 ? 15.317 -9.595 -0.819 1.00 48.28 165 VAL A C 1
ATOM 1300 O O . VAL A 1 165 ? 16.320 -8.959 -1.151 1.00 48.28 165 VAL A O 1
ATOM 1303 N N . PRO A 1 166 ? 14.166 -9.439 -1.489 1.00 55.69 166 PRO A N 1
ATOM 1304 C CA . PRO A 1 166 ? 14.013 -8.373 -2.457 1.00 55.69 166 PRO A CA 1
ATOM 1305 C C . PRO A 1 166 ? 14.467 -7.035 -1.895 1.00 55.69 166 PRO A C 1
ATOM 1307 O O . PRO A 1 166 ? 14.000 -6.629 -0.833 1.00 55.69 166 PRO A O 1
ATOM 1310 N N . GLN A 1 167 ? 15.319 -6.305 -2.614 1.00 55.53 167 GLN A N 1
ATOM 1311 C CA . GLN A 1 167 ? 15.957 -5.104 -2.051 1.00 55.53 167 GLN A CA 1
ATOM 1312 C C . GLN A 1 167 ? 14.962 -4.048 -1.522 1.00 55.53 167 GLN A C 1
ATOM 1314 O O . GLN A 1 167 ? 15.322 -3.226 -0.677 1.00 55.53 167 GLN A O 1
ATOM 1319 N N . TYR A 1 168 ? 13.701 -4.110 -1.964 1.00 62.12 168 TYR A N 1
ATOM 1320 C CA . TYR A 1 168 ? 12.626 -3.191 -1.594 1.00 62.12 168 TYR A CA 1
ATOM 1321 C C . TYR A 1 168 ? 11.337 -3.887 -1.115 1.00 62.12 168 TYR A C 1
ATOM 1323 O O . TYR A 1 168 ? 10.267 -3.271 -1.159 1.00 62.12 168 TYR A O 1
ATOM 1331 N N . LEU A 1 169 ? 11.402 -5.160 -0.707 1.00 66.25 169 LEU A N 1
ATOM 1332 C CA . LEU A 1 169 ? 10.369 -5.721 0.170 1.00 66.25 169 LEU A CA 1
ATOM 1333 C C . LEU A 1 169 ? 10.558 -5.107 1.559 1.00 66.25 169 LEU A C 1
ATOM 1335 O O . LEU A 1 169 ? 11.691 -4.884 1.987 1.00 66.25 169 LEU A O 1
ATOM 1339 N N . VAL A 1 170 ? 9.451 -4.747 2.197 1.00 68.31 170 VAL A N 1
ATOM 1340 C CA . VAL A 1 170 ? 9.439 -4.142 3.526 1.00 68.31 170 VAL A CA 1
ATOM 1341 C C . VAL A 1 170 ? 8.630 -5.081 4.400 1.00 68.31 170 VAL A C 1
ATOM 1343 O O . VAL A 1 170 ? 7.428 -5.217 4.184 1.00 68.31 170 VAL A O 1
ATOM 1346 N N . GLY A 1 171 ? 9.294 -5.731 5.352 1.00 70.25 171 GLY A N 1
ATOM 1347 C CA . GLY A 1 171 ? 8.677 -6.733 6.210 1.00 70.25 171 GLY A CA 1
ATOM 1348 C C . GLY A 1 171 ? 8.491 -8.089 5.537 1.00 70.25 171 GLY A C 1
ATOM 1349 O O . GLY A 1 171 ? 8.754 -8.284 4.347 1.00 70.25 171 GLY A O 1
ATOM 1350 N N . PHE A 1 172 ? 8.017 -9.043 6.332 1.00 73.81 172 PHE A N 1
ATOM 1351 C CA . PHE A 1 172 ? 7.768 -10.409 5.893 1.00 73.81 172 PHE A CA 1
ATOM 1352 C C . PHE A 1 172 ? 6.290 -10.582 5.528 1.00 73.81 172 PHE A C 1
ATOM 1354 O O . PHE A 1 172 ? 5.420 -10.154 6.289 1.00 73.81 172 PHE A O 1
ATOM 1361 N N . PRO A 1 173 ? 5.961 -11.184 4.372 1.00 78.62 173 PRO A N 1
ATOM 1362 C CA . PRO A 1 173 ? 4.578 -11.491 4.033 1.00 78.62 173 PRO A CA 1
ATOM 1363 C C . PRO A 1 173 ? 4.036 -12.583 4.969 1.00 78.62 173 PRO A C 1
ATOM 1365 O O . PRO A 1 173 ? 4.737 -13.552 5.257 1.00 78.62 173 PRO A O 1
ATOM 1368 N N . LYS A 1 174 ? 2.762 -12.488 5.374 1.00 82.19 174 LYS A N 1
ATOM 1369 C CA . LYS A 1 174 ? 2.061 -13.582 6.081 1.00 82.19 174 LYS A CA 1
ATOM 1370 C C . LYS A 1 174 ? 1.987 -14.857 5.239 1.00 82.19 174 LYS A C 1
ATOM 1372 O O . LYS A 1 174 ? 1.920 -15.954 5.782 1.00 82.19 174 LYS A O 1
ATOM 1377 N N . ASP A 1 175 ? 1.964 -14.698 3.918 1.00 80.88 175 ASP A N 1
ATOM 1378 C CA . ASP A 1 175 ? 1.871 -15.787 2.955 1.00 80.88 175 ASP A CA 1
ATOM 1379 C C . ASP A 1 175 ? 2.956 -15.643 1.878 1.00 80.88 175 ASP A C 1
ATOM 1381 O O . ASP A 1 175 ? 2.840 -14.851 0.938 1.00 80.88 175 ASP A O 1
ATOM 1385 N N . ILE A 1 176 ? 4.037 -16.407 2.039 1.00 72.56 176 ILE A N 1
ATOM 1386 C CA . ILE A 1 176 ? 5.142 -16.470 1.075 1.00 72.56 176 ILE A CA 1
ATOM 1387 C C . ILE A 1 176 ? 4.695 -17.154 -0.225 1.00 72.56 176 ILE A C 1
ATOM 1389 O O . ILE A 1 176 ? 5.178 -16.776 -1.297 1.00 72.56 176 ILE A O 1
ATOM 1393 N N . ASP A 1 177 ? 3.751 -18.100 -0.166 1.00 72.38 177 ASP A N 1
ATOM 1394 C CA . ASP A 1 177 ? 3.301 -18.849 -1.343 1.00 72.38 177 ASP A CA 1
ATOM 1395 C C . ASP A 1 177 ? 2.649 -17.906 -2.359 1.00 72.38 177 ASP A C 1
ATOM 1397 O O . ASP A 1 177 ? 2.899 -18.025 -3.557 1.00 72.38 177 ASP A O 1
ATOM 1401 N N . SER A 1 178 ? 1.942 -16.872 -1.894 1.00 70.38 178 SER A N 1
ATOM 1402 C CA . SER A 1 178 ? 1.413 -15.799 -2.747 1.00 70.38 178 SER A CA 1
ATOM 1403 C C . SER A 1 178 ? 2.495 -15.095 -3.587 1.00 70.38 178 SER A C 1
ATOM 1405 O O . SER A 1 178 ? 2.258 -14.764 -4.752 1.00 70.38 178 SER A O 1
ATOM 1407 N N . ILE A 1 179 ? 3.702 -14.876 -3.045 1.00 73.69 179 ILE A N 1
ATOM 1408 C CA . ILE A 1 179 ? 4.825 -14.297 -3.809 1.00 73.69 179 ILE A CA 1
ATOM 1409 C C . ILE A 1 179 ? 5.352 -15.306 -4.831 1.00 73.69 179 ILE A C 1
ATOM 1411 O O . ILE A 1 179 ? 5.662 -14.938 -5.972 1.00 73.69 179 ILE A O 1
ATOM 1415 N N . VAL A 1 180 ? 5.459 -16.572 -4.427 1.00 69.50 180 VAL A N 1
ATOM 1416 C CA . VAL A 1 180 ? 5.940 -17.664 -5.279 1.00 69.50 180 VAL A CA 1
ATOM 1417 C C . VAL A 1 180 ? 5.009 -17.873 -6.466 1.00 69.50 180 VAL A C 1
ATOM 1419 O O . VAL A 1 180 ? 5.462 -17.816 -7.609 1.00 69.50 180 VAL A O 1
ATOM 1422 N N . GLU A 1 181 ? 3.711 -18.023 -6.222 1.00 73.75 181 GLU A N 1
ATOM 1423 C CA . GLU A 1 181 ? 2.687 -18.157 -7.256 1.00 73.75 181 GLU A CA 1
ATOM 1424 C C . GLU A 1 181 ? 2.677 -16.952 -8.199 1.00 73.75 181 GLU A C 1
ATOM 1426 O O . GLU A 1 181 ? 2.676 -17.119 -9.423 1.00 73.75 181 GLU A O 1
ATOM 1431 N N . PHE A 1 182 ? 2.742 -15.734 -7.651 1.00 75.81 182 PHE A N 1
ATOM 1432 C CA . PHE A 1 182 ? 2.811 -14.518 -8.455 1.00 75.81 182 PHE A CA 1
ATOM 1433 C C . PHE A 1 182 ? 4.028 -14.511 -9.387 1.00 75.81 182 PHE A C 1
ATOM 1435 O O . PHE A 1 182 ? 3.901 -14.227 -10.579 1.00 75.81 182 PHE A O 1
ATOM 1442 N N . SER A 1 183 ? 5.201 -14.866 -8.868 1.00 70.00 183 SER A N 1
ATOM 1443 C CA . SER A 1 183 ? 6.448 -14.882 -9.637 1.00 70.00 183 SER A CA 1
ATOM 1444 C C . SER A 1 183 ? 6.435 -15.963 -10.721 1.00 70.00 183 SER A C 1
ATOM 1446 O O . SER A 1 183 ? 6.756 -15.682 -11.878 1.00 70.00 183 SER A O 1
ATOM 1448 N N . LEU A 1 184 ? 5.967 -17.171 -10.383 1.00 69.25 184 LEU A N 1
ATOM 1449 C CA . LEU A 1 184 ? 5.806 -18.279 -11.329 1.00 69.25 184 LEU A CA 1
ATOM 1450 C C . LEU A 1 184 ? 4.819 -17.939 -12.452 1.00 69.25 184 LEU A C 1
ATOM 1452 O O . LEU A 1 184 ? 5.078 -18.263 -13.609 1.00 69.25 184 LEU A O 1
ATOM 1456 N N . SER A 1 185 ? 3.724 -17.232 -12.145 1.00 73.56 185 SER A N 1
ATOM 1457 C CA . SER A 1 185 ? 2.723 -16.815 -13.143 1.00 73.56 185 SER A CA 1
ATOM 1458 C C . SER A 1 185 ? 3.272 -15.875 -14.224 1.00 73.56 185 SER A C 1
ATOM 1460 O O . SER A 1 185 ? 2.635 -15.667 -15.257 1.00 73.56 185 SER A O 1
ATOM 1462 N N . ARG A 1 186 ? 4.456 -15.300 -13.993 1.00 71.00 186 ARG A N 1
ATOM 1463 C CA . ARG A 1 186 ? 5.113 -14.326 -14.868 1.00 71.00 186 ARG A CA 1
ATOM 1464 C C . ARG A 1 186 ? 6.263 -14.929 -15.679 1.00 71.00 186 ARG A C 1
ATOM 1466 O O . ARG A 1 186 ? 7.045 -14.172 -16.251 1.00 71.00 186 ARG A O 1
ATOM 1473 N N . ASP A 1 187 ? 6.373 -16.262 -15.723 1.00 63.72 187 ASP A N 1
ATOM 1474 C CA . ASP A 1 187 ? 7.463 -17.015 -16.369 1.00 63.72 187 ASP A CA 1
ATOM 1475 C C . ASP A 1 187 ? 8.865 -16.589 -15.892 1.00 63.72 187 ASP A C 1
ATOM 1477 O O . ASP A 1 187 ? 9.869 -16.757 -16.590 1.00 63.72 187 ASP A O 1
ATOM 1481 N N . LYS A 1 188 ? 8.957 -16.030 -14.682 1.00 55.56 188 LYS A N 1
ATOM 1482 C CA . LYS A 1 188 ? 10.227 -15.697 -14.048 1.00 55.56 188 LYS A CA 1
ATOM 1483 C C . LYS A 1 188 ? 10.496 -16.709 -12.957 1.00 55.56 188 LYS A C 1
ATOM 1485 O O . LYS A 1 188 ? 9.763 -16.782 -11.975 1.00 55.56 188 LYS A O 1
ATOM 1490 N N . GLN A 1 189 ? 11.565 -17.484 -13.121 1.00 44.00 189 GLN A N 1
ATOM 1491 C CA . GLN A 1 189 ? 12.144 -18.187 -11.986 1.00 44.00 189 GLN A CA 1
ATOM 1492 C C . GLN A 1 189 ? 12.475 -17.130 -10.931 1.00 44.00 189 GLN A C 1
ATOM 1494 O O . GLN A 1 189 ? 13.298 -16.247 -11.177 1.00 44.00 189 GLN A O 1
ATOM 1499 N N . LEU A 1 190 ? 11.836 -17.220 -9.761 1.00 47.69 190 LEU A N 1
ATOM 1500 C CA . LEU A 1 190 ? 12.505 -16.802 -8.536 1.00 47.69 190 LEU A CA 1
ATOM 1501 C C . LEU A 1 190 ? 13.860 -17.498 -8.596 1.00 47.69 190 LEU A C 1
ATOM 1503 O O . LEU A 1 190 ? 13.884 -18.727 -8.709 1.00 47.69 190 LEU A O 1
ATOM 1507 N N . MET A 1 191 ? 14.965 -16.746 -8.625 1.00 42.69 191 MET A N 1
ATOM 1508 C CA . MET A 1 191 ? 16.242 -17.396 -8.355 1.00 42.69 191 MET A CA 1
ATOM 1509 C C . MET A 1 191 ? 16.037 -18.085 -7.020 1.00 42.69 191 MET A C 1
ATOM 1511 O O . MET A 1 191 ? 15.591 -17.435 -6.069 1.00 42.69 191 MET A O 1
ATOM 1515 N N . SER A 1 192 ? 16.180 -19.409 -7.005 1.00 42.25 192 SER A N 1
ATOM 1516 C CA . SER A 1 192 ? 15.868 -20.152 -5.801 1.00 42.25 192 SER A CA 1
ATOM 1517 C C . SER A 1 192 ? 16.719 -19.557 -4.682 1.00 42.25 192 SER A C 1
ATOM 1519 O O . SER A 1 192 ? 17.874 -19.181 -4.897 1.00 42.25 192 SER A O 1
ATOM 1521 N N . VAL A 1 193 ? 16.130 -19.397 -3.500 1.00 42.06 193 VAL A N 1
ATOM 1522 C CA . VAL A 1 193 ? 16.865 -18.926 -2.318 1.00 42.06 193 VAL A CA 1
ATOM 1523 C C . VAL A 1 193 ? 18.105 -19.812 -2.092 1.00 42.06 193 VAL A C 1
ATOM 1525 O O . VAL A 1 193 ? 19.143 -19.330 -1.649 1.00 42.06 193 VAL A O 1
ATOM 1528 N N . ASP A 1 194 ? 18.034 -21.075 -2.527 1.00 40.53 194 ASP A N 1
ATOM 1529 C CA . ASP A 1 194 ? 19.141 -22.030 -2.551 1.00 40.53 194 ASP A CA 1
ATOM 1530 C C . ASP A 1 194 ? 20.276 -21.642 -3.521 1.00 40.53 194 ASP A C 1
ATOM 1532 O O . ASP A 1 194 ? 21.444 -21.772 -3.159 1.00 40.53 194 ASP A O 1
ATOM 1536 N N . ASP A 1 195 ? 19.983 -21.118 -4.716 1.00 41.88 195 ASP A N 1
ATOM 1537 C CA . ASP A 1 195 ? 21.014 -20.691 -5.679 1.00 41.88 195 ASP A CA 1
ATOM 1538 C C . ASP A 1 195 ? 21.770 -19.441 -5.192 1.00 41.88 195 ASP A C 1
ATOM 1540 O O . ASP A 1 195 ? 22.980 -19.332 -5.393 1.00 41.88 195 ASP A O 1
ATOM 1544 N N . ALA A 1 196 ? 21.086 -18.526 -4.493 1.00 39.50 196 ALA A N 1
ATOM 1545 C CA . ALA A 1 196 ? 21.711 -17.338 -3.903 1.00 39.50 196 ALA A CA 1
ATOM 1546 C C . ALA A 1 196 ? 22.647 -17.689 -2.727 1.00 39.50 196 ALA A C 1
ATOM 1548 O O . ALA A 1 196 ? 23.707 -17.083 -2.577 1.00 39.50 196 ALA A O 1
ATOM 1549 N N . LEU A 1 197 ? 22.291 -18.699 -1.925 1.00 40.66 197 LEU A N 1
ATOM 1550 C CA . LEU A 1 197 ? 23.108 -19.175 -0.802 1.00 40.66 197 LEU A CA 1
ATOM 1551 C C . LEU A 1 197 ? 24.279 -20.071 -1.251 1.00 40.66 197 LEU A C 1
ATOM 1553 O O . LEU A 1 197 ? 25.310 -20.135 -0.577 1.00 40.66 197 LEU A O 1
ATOM 1557 N N . MET A 1 198 ? 24.157 -20.750 -2.396 1.00 41.12 198 MET A N 1
ATOM 1558 C CA . MET A 1 198 ? 25.225 -21.594 -2.947 1.00 41.12 198 MET A CA 1
ATOM 1559 C C . MET A 1 198 ? 26.366 -20.784 -3.586 1.00 41.12 198 MET A C 1
ATOM 1561 O O . MET A 1 198 ? 27.525 -21.180 -3.448 1.00 41.12 198 MET A O 1
ATOM 1565 N N . GLU A 1 199 ? 26.094 -19.631 -4.213 1.00 41.84 199 GLU A N 1
ATOM 1566 C CA . GLU A 1 199 ? 27.160 -18.772 -4.764 1.00 41.84 199 GLU A CA 1
ATOM 1567 C C . GLU A 1 199 ? 28.058 -18.157 -3.671 1.00 41.84 199 GLU A C 1
ATOM 1569 O O . GLU A 1 199 ? 29.273 -18.036 -3.867 1.00 41.84 199 GLU A O 1
ATOM 1574 N N . GLU A 1 200 ? 27.522 -17.846 -2.484 1.00 42.84 200 GLU A N 1
ATOM 1575 C CA . GLU A 1 200 ? 28.339 -17.380 -1.352 1.00 42.84 200 GLU A CA 1
ATOM 1576 C C . GLU A 1 200 ? 29.212 -18.496 -0.748 1.00 42.84 200 GLU A C 1
ATOM 1578 O O . GLU A 1 200 ? 30.366 -18.251 -0.376 1.00 42.84 200 GLU A O 1
ATOM 1583 N N . ALA A 1 201 ? 28.723 -19.740 -0.716 1.00 40.16 201 ALA A N 1
ATOM 1584 C CA . ALA A 1 201 ? 29.489 -20.890 -0.228 1.00 40.16 201 ALA A CA 1
ATOM 1585 C C . ALA A 1 201 ? 30.646 -21.284 -1.175 1.00 40.16 201 ALA A C 1
ATOM 1587 O O . ALA A 1 201 ? 31.734 -21.671 -0.726 1.00 40.16 201 ALA A O 1
ATOM 1588 N N . GLU A 1 202 ? 30.456 -21.143 -2.489 1.00 39.56 202 GLU A N 1
ATOM 1589 C CA . GLU A 1 202 ? 31.510 -21.387 -3.483 1.00 39.56 202 GLU A CA 1
ATOM 1590 C C . GLU A 1 202 ? 32.524 -20.230 -3.577 1.00 39.56 202 GLU A C 1
ATOM 1592 O O . GLU A 1 202 ? 33.701 -20.457 -3.882 1.00 39.56 202 GLU A O 1
ATOM 1597 N N . GLY A 1 203 ? 32.113 -19.000 -3.249 1.00 43.06 203 GLY A N 1
ATOM 1598 C CA . GLY A 1 203 ? 32.994 -17.830 -3.166 1.00 43.06 203 GLY A CA 1
ATOM 1599 C C . GLY A 1 203 ? 33.936 -17.834 -1.954 1.00 43.06 203 GLY A C 1
ATOM 1600 O O . GLY A 1 203 ? 35.050 -17.317 -2.042 1.00 43.06 203 GLY A O 1
ATOM 1601 N N . GLN A 1 204 ? 33.542 -18.461 -0.840 1.00 43.00 204 GLN A N 1
ATOM 1602 C CA . GLN A 1 204 ? 34.348 -18.523 0.391 1.00 43.00 204 GLN A CA 1
ATOM 1603 C C . GLN A 1 204 ? 35.326 -19.708 0.462 1.00 43.00 204 GLN A C 1
ATOM 1605 O O . GLN A 1 204 ? 36.192 -19.737 1.332 1.00 43.00 204 GLN A O 1
ATOM 1610 N N . THR A 1 205 ? 35.254 -20.670 -0.463 1.00 40.44 205 THR A N 1
ATOM 1611 C CA . THR A 1 205 ? 36.200 -21.806 -0.526 1.00 40.44 205 THR A CA 1
ATOM 1612 C C . THR A 1 205 ? 37.395 -21.568 -1.457 1.00 40.44 205 THR A C 1
ATOM 1614 O O . THR A 1 205 ? 38.253 -22.442 -1.606 1.00 40.44 205 THR A O 1
ATOM 1617 N N . LYS A 1 206 ? 37.508 -20.371 -2.049 1.00 41.78 206 LYS A N 1
ATOM 1618 C CA . LYS A 1 206 ? 38.664 -19.939 -2.849 1.00 41.78 206 LYS A CA 1
ATOM 1619 C C . LYS A 1 206 ? 39.321 -18.674 -2.289 1.00 41.78 206 LYS A C 1
ATOM 1621 O O . LYS A 1 206 ? 39.439 -17.696 -3.015 1.00 41.78 206 LYS A O 1
ATOM 1626 N N . HIS A 1 207 ? 39.808 -18.716 -1.049 1.00 37.38 207 HIS A N 1
ATOM 1627 C CA . HIS A 1 207 ? 40.930 -17.884 -0.594 1.00 37.38 207 HIS A CA 1
ATOM 1628 C C . HIS A 1 207 ? 41.724 -18.564 0.520 1.00 37.38 207 HIS A C 1
ATOM 1630 O O . HIS A 1 207 ? 41.096 -19.107 1.452 1.00 37.38 207 HIS A O 1
#

Sequence (207 aa):
MGKCSCECKCPVCAGEMTYEETLETLNTMAEERGFAITGTGFPWYTVGMAEHGLPDIIFSVPSQNMVISVLNHYYDHVKKNGITLGNDKKFMEGIGLGHLDCLVLELDLNHEDDERFNSALAGMTEFYESYPERDTEAEQRVIHLMYPDKNNLFPFEKGYNSEGVPQYLVGFPKDIDSIVEFSLSRDKQLMSVDDALMEEAEGQTKH

Solvent-accessible surface area (backbone atoms only — not comparable to full-atom values): 12110 Å² total; per-residue (Å²): 136,83,81,79,89,65,94,54,84,40,43,70,72,71,51,88,76,52,72,68,59,48,50,54,52,43,52,47,39,30,73,77,68,54,28,41,74,48,68,99,54,91,64,40,32,42,36,50,32,46,59,75,80,36,58,26,40,37,42,40,58,98,43,72,53,48,49,57,40,48,50,64,52,46,55,57,45,33,76,73,72,48,87,61,74,32,72,32,44,68,60,27,44,74,74,76,41,52,90,35,65,29,42,30,38,50,46,42,87,85,62,87,86,39,71,69,31,50,54,56,48,49,55,45,49,52,49,39,71,75,38,56,91,47,49,72,86,59,83,86,46,42,30,38,44,37,42,37,47,99,84,54,46,39,58,50,79,77,38,55,43,101,81,70,42,34,68,61,64,73,57,49,54,70,54,62,62,51,56,52,54,56,37,53,76,67,79,38,79,70,77,48,68,63,60,63,56,47,55,55,57,62,59,65,75,71,122

InterPro domains:
  IPR025358 Protein of unknown function DUF4262 [PF14081] (44-161)

Radius of gyration: 18.28 Å; Cα contacts (8 Å, |Δi|>4): 270; chains: 1; bounding box: 57×45×51 Å